Protein AF-A0A9P3GNQ5-F1 (afdb_monomer)

InterPro domains:
  IPR045340 Domain of unknown function DUF6533 [PF20151] (28-65)

Nearest PDB structures (foldseek):
  8wpu-assembly1_B  TM=3.842E-01  e=1.989E-01  Homo sapiens
  7fd8-assembly1_A  TM=3.488E-01  e=1.590E-01  Homo sapiens
  8x0c-assembly1_B  TM=4.446E-01  e=1.409E+00  Homo sapiens
  8jbg-assembly1_B  TM=5.048E-01  e=3.260E+00  Homo sapiens

Organism: NCBI:txid48140

pLDDT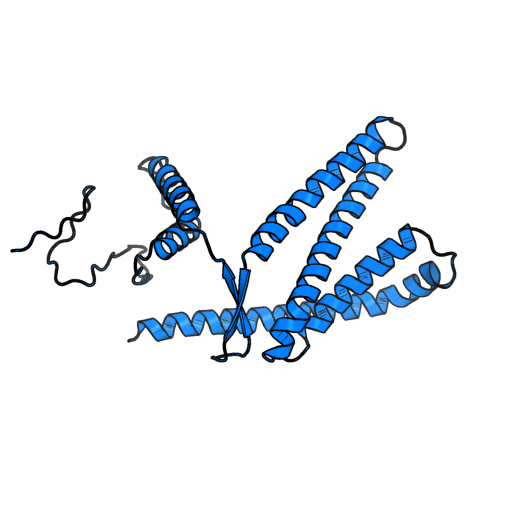: mean 79.37, std 19.06, range [34.81, 97.56]

Radius of gyration: 25.14 Å; Cα contacts (8 Å, |Δi|>4): 133; chains: 1; bounding box: 74×42×58 Å

Sequence (235 aa):
MSDSVLGEQGAIEEYYTGNRVQAGLLGLVAYEYVITFGQEVACVWQKPISATSVLLLSTRWVMVLYQAIWVTPSGVESCRRWEPVSQLLLFTSWAQIAVFSGLRVYALWHDSRLRHVLLVAVILLGCIPIATNSFAWSRMQTMYTDLPFASCVYRVDVPKHLSTIALLHAQWRTRLRPAGGHPHVDEDIYALEAAAAGGAEVVRRDLTPSGWYHIFCNHPCSRCRTDGDVLCEQR

Solvent-accessible surface area (backbone atoms only — not comparable to full-atom values): 14165 Å² total; per-residue (Å²): 121,76,61,69,55,62,60,52,53,54,57,51,53,52,51,55,51,51,53,53,51,50,53,51,50,44,50,49,52,51,51,54,46,62,73,46,42,66,58,44,47,60,63,45,72,73,39,83,86,40,74,67,46,52,51,55,51,50,53,53,51,40,56,53,52,48,48,53,57,72,72,50,77,70,42,75,68,44,46,72,61,46,46,67,52,50,51,51,39,51,49,48,51,47,51,48,53,17,49,53,52,14,51,52,55,33,66,74,38,79,88,51,88,57,26,62,57,51,23,51,50,42,31,55,60,42,43,47,65,50,56,55,49,51,56,53,53,76,42,48,46,81,44,78,41,78,72,97,54,62,44,78,43,77,44,71,70,74,55,78,72,57,54,51,54,52,41,50,52,51,52,51,56,61,70,68,54,65,100,78,67,80,84,64,82,80,66,58,62,67,58,50,56,49,44,50,73,69,74,46,85,77,79,70,90,69,88,50,101,79,78,61,86,79,87,76,72,95,56,102,64,96,67,90,65,93,69,96,56,90,69,80,80,82,128

Secondary structure (DSSP, 8-state):
-HHHHHHHHHHHHHHHHHHHHHHHHHHHHHHHHHHHHHHHIIIIISS---HHHHHHHHHHHHHHHHHHHHHS---HHHHHHHHHHHHHHHHHHHHHHHHHHHHHHHHH-TT-THHHHHHHHHHHHHTHHHHHHHHHHTTEEEEEE-SSS-EEEEEE---HHHHHHHHHHHHHHHHTS-TTPPPPGGGHHHHHHHHHTTT---------TT-PPP----SS-S----SSS------

Mean predicted aligned error: 12.2 Å

Structure (mmCIF, N/CA/C/O backbone):
data_AF-A0A9P3GNQ5-F1
#
_entry.id   AF-A0A9P3GNQ5-F1
#
loop_
_atom_site.group_PDB
_atom_site.id
_atom_site.type_symbol
_atom_site.label_atom_id
_atom_site.label_alt_id
_atom_site.label_comp_id
_atom_site.label_asym_id
_atom_site.label_entity_id
_atom_site.label_seq_id
_atom_site.pdbx_PDB_ins_code
_atom_site.Cartn_x
_atom_site.Cartn_y
_atom_site.Cartn_z
_atom_site.occupancy
_atom_site.B_iso_or_equiv
_atom_site.auth_seq_id
_atom_site.auth_comp_id
_atom_site.auth_asym_id
_atom_site.auth_atom_id
_atom_site.pdbx_PDB_model_num
ATOM 1 N N . MET A 1 1 ? 29.922 -4.580 -25.593 1.00 56.19 1 MET A N 1
ATOM 2 C CA . MET A 1 1 ? 28.805 -5.473 -26.001 1.00 56.19 1 MET A CA 1
ATOM 3 C C . MET A 1 1 ? 28.460 -6.486 -24.912 1.00 56.19 1 MET A C 1
ATOM 5 O O . MET A 1 1 ? 27.289 -6.773 -24.739 1.00 56.19 1 MET A O 1
ATOM 9 N N . SER A 1 2 ? 29.430 -6.972 -24.131 1.00 66.62 2 SER A N 1
ATOM 10 C CA . SER A 1 2 ? 29.175 -7.818 -22.951 1.00 66.62 2 SER A CA 1
ATOM 11 C C . SER A 1 2 ? 28.376 -7.113 -21.847 1.00 66.62 2 SER A C 1
ATOM 13 O O . SER A 1 2 ? 27.704 -7.766 -21.054 1.00 66.62 2 SER A O 1
ATOM 15 N N . ASP A 1 3 ? 28.389 -5.778 -21.831 1.00 58.91 3 ASP A N 1
ATOM 16 C CA . ASP A 1 3 ? 27.716 -5.023 -20.788 1.00 58.91 3 ASP A CA 1
ATOM 17 C C . ASP A 1 3 ? 26.186 -5.090 -20.893 1.00 58.91 3 ASP A C 1
ATOM 19 O O . ASP A 1 3 ? 25.519 -5.490 -19.947 1.00 58.91 3 ASP A O 1
ATOM 23 N N . SER A 1 4 ? 25.561 -4.824 -22.034 1.00 70.75 4 SER A N 1
ATOM 24 C CA . SER A 1 4 ? 24.088 -4.884 -22.119 1.00 70.75 4 SER A CA 1
ATOM 25 C C . SER A 1 4 ? 23.491 -6.206 -21.589 1.00 70.75 4 SER A C 1
ATOM 27 O O . SER A 1 4 ? 22.465 -6.180 -20.918 1.00 70.75 4 SER A O 1
ATOM 29 N N . VAL A 1 5 ? 24.213 -7.322 -21.745 1.00 74.81 5 VAL A N 1
ATOM 30 C CA . VAL A 1 5 ? 23.797 -8.668 -21.314 1.00 74.81 5 VAL A CA 1
ATOM 31 C C . VAL A 1 5 ? 23.700 -8.830 -19.786 1.00 74.81 5 VAL A C 1
ATOM 33 O O . VAL A 1 5 ? 22.717 -9.376 -19.294 1.00 74.81 5 VAL A O 1
ATOM 36 N N . LEU A 1 6 ? 24.675 -8.340 -19.011 1.00 71.44 6 LEU A N 1
ATOM 37 C CA . LEU A 1 6 ? 24.674 -8.484 -17.539 1.00 71.44 6 LEU A CA 1
ATOM 38 C C . LEU A 1 6 ? 23.543 -7.691 -16.859 1.00 71.44 6 LEU A C 1
ATOM 40 O O . LEU A 1 6 ? 23.037 -8.104 -15.820 1.00 71.44 6 LEU A O 1
ATOM 44 N N . GLY A 1 7 ? 23.132 -6.560 -17.446 1.00 75.06 7 GLY A N 1
ATOM 45 C CA . GLY A 1 7 ? 22.022 -5.758 -16.914 1.00 75.06 7 GLY A CA 1
ATOM 46 C C . GLY A 1 7 ? 20.663 -6.420 -17.145 1.00 75.06 7 GLY A C 1
ATOM 47 O O . GLY A 1 7 ? 19.784 -6.358 -16.291 1.00 75.06 7 GLY A O 1
ATOM 48 N N . GLU A 1 8 ? 20.514 -7.101 -18.280 1.00 78.69 8 GLU A N 1
ATOM 49 C CA . GLU A 1 8 ? 19.281 -7.793 -18.650 1.00 78.69 8 GLU A CA 1
ATOM 50 C C . GLU A 1 8 ? 19.022 -9.020 -17.759 1.00 78.69 8 GLU A C 1
ATOM 52 O O . GLU A 1 8 ? 17.891 -9.257 -17.343 1.00 78.69 8 GLU A O 1
ATOM 57 N N . GLN A 1 9 ? 20.073 -9.757 -17.381 1.00 85.19 9 GLN A N 1
ATOM 58 C CA . GLN A 1 9 ? 19.951 -10.930 -16.506 1.00 85.19 9 GLN A CA 1
ATOM 59 C C . GLN A 1 9 ? 19.448 -10.583 -15.097 1.00 85.19 9 GLN A C 1
ATOM 61 O O . GLN A 1 9 ? 18.583 -11.287 -14.575 1.00 85.19 9 GLN A O 1
ATOM 66 N N . GLY A 1 10 ? 19.935 -9.486 -14.506 1.00 84.31 10 GLY A N 1
ATOM 67 C CA . GLY A 1 10 ? 19.494 -9.050 -13.176 1.00 84.31 10 GLY A CA 1
ATOM 68 C C . GLY A 1 10 ? 18.007 -8.683 -13.136 1.00 84.31 10 GLY A C 1
ATOM 69 O O . GLY A 1 10 ? 17.289 -9.109 -12.234 1.00 84.31 10 GLY A O 1
ATOM 70 N N . ALA A 1 11 ? 17.520 -7.976 -14.161 1.00 81.38 11 ALA A N 1
ATOM 71 C CA . ALA A 1 11 ? 16.109 -7.597 -14.262 1.00 81.38 11 ALA A CA 1
ATOM 72 C C . ALA A 1 11 ? 15.179 -8.819 -14.373 1.00 81.38 11 ALA A C 1
ATOM 74 O O . ALA A 1 11 ? 14.077 -8.834 -13.821 1.00 81.38 11 ALA A O 1
ATOM 75 N N . ILE A 1 12 ? 15.628 -9.869 -15.066 1.00 83.81 12 ILE A N 1
ATOM 76 C CA . ILE A 1 12 ? 14.867 -11.112 -15.209 1.00 83.81 12 ILE A CA 1
ATOM 77 C C . ILE A 1 12 ? 14.757 -11.842 -13.860 1.00 83.81 12 ILE A C 1
ATOM 79 O O . ILE A 1 12 ? 13.673 -12.310 -13.503 1.00 83.81 12 ILE A O 1
ATOM 83 N N . GLU A 1 13 ? 15.846 -11.940 -13.096 1.00 89.69 13 GLU A N 1
ATOM 84 C CA . GLU A 1 13 ? 15.841 -12.609 -11.788 1.00 89.69 13 GLU A CA 1
ATOM 85 C C . GLU A 1 13 ? 14.941 -11.889 -10.774 1.00 89.69 13 GLU A C 1
ATOM 87 O O . GLU A 1 13 ? 14.159 -12.537 -10.064 1.00 89.69 13 GLU A O 1
ATOM 92 N N . GLU A 1 14 ? 14.991 -10.556 -10.754 1.00 86.38 14 GLU A N 1
ATOM 93 C CA . GLU A 1 14 ? 14.115 -9.728 -9.923 1.00 86.38 14 GLU A CA 1
ATOM 94 C C . GLU A 1 14 ? 12.639 -9.966 -10.269 1.00 86.38 14 GLU A C 1
ATOM 96 O O . GLU A 1 14 ? 11.817 -10.206 -9.379 1.00 86.38 14 GLU A O 1
ATOM 101 N N . TYR A 1 15 ? 12.312 -10.018 -11.563 1.00 84.94 15 TYR A N 1
ATOM 102 C CA . TYR A 1 15 ? 10.956 -10.287 -12.038 1.00 84.94 15 TYR A CA 1
ATOM 103 C C . TYR A 1 15 ? 10.434 -11.667 -11.600 1.00 84.94 15 TYR A C 1
ATOM 105 O O . TYR A 1 15 ? 9.331 -11.785 -11.054 1.00 84.94 15 TYR A O 1
ATOM 113 N N . TYR A 1 16 ? 11.227 -12.729 -11.782 1.00 88.50 16 TYR A N 1
ATOM 114 C CA . TYR A 1 16 ? 10.834 -14.076 -11.350 1.00 88.50 16 TYR A CA 1
ATOM 115 C C . TYR A 1 16 ? 10.669 -14.176 -9.835 1.00 88.50 16 TYR A C 1
ATOM 117 O O . TYR A 1 16 ? 9.748 -14.847 -9.354 1.00 88.50 16 TYR A O 1
ATOM 125 N N . THR A 1 17 ? 11.546 -13.516 -9.084 1.00 91.50 17 THR A N 1
ATOM 126 C CA . THR A 1 17 ? 11.471 -13.477 -7.623 1.00 91.50 17 THR A CA 1
ATOM 127 C C . THR A 1 17 ? 10.203 -12.759 -7.175 1.00 91.50 17 THR A C 1
ATOM 129 O O . THR A 1 17 ? 9.450 -13.309 -6.368 1.00 91.50 17 THR A O 1
ATOM 132 N N . GLY A 1 18 ? 9.899 -11.603 -7.771 1.00 87.69 18 GLY A N 1
ATOM 133 C CA . GLY A 1 18 ? 8.670 -10.854 -7.515 1.00 87.69 18 GLY A CA 1
ATOM 134 C C . GLY A 1 18 ? 7.415 -11.696 -7.750 1.00 87.69 18 GLY A C 1
ATOM 135 O O . GLY A 1 18 ? 6.578 -11.817 -6.855 1.00 87.69 18 GLY A O 1
ATOM 136 N N . ASN A 1 19 ? 7.320 -12.370 -8.898 1.00 86.38 19 ASN A N 1
ATOM 137 C CA . ASN A 1 19 ? 6.170 -13.221 -9.222 1.00 86.38 19 ASN A CA 1
ATOM 138 C C . ASN A 1 19 ? 5.984 -14.386 -8.238 1.00 86.38 19 ASN A C 1
ATOM 140 O O . ASN A 1 19 ? 4.857 -14.694 -7.844 1.00 86.38 19 ASN A O 1
ATOM 144 N N . ARG A 1 20 ? 7.075 -15.032 -7.806 1.00 91.00 20 ARG A N 1
ATOM 145 C CA . ARG A 1 20 ? 7.009 -16.123 -6.818 1.00 91.00 20 ARG A CA 1
ATOM 146 C C . ARG A 1 20 ? 6.543 -15.627 -5.455 1.00 91.00 20 ARG A C 1
ATOM 148 O O . ARG A 1 20 ? 5.709 -16.279 -4.827 1.00 91.00 20 ARG A O 1
ATOM 155 N N . VAL A 1 21 ? 7.054 -14.477 -5.013 1.00 92.62 21 VAL A N 1
ATOM 156 C CA . VAL A 1 21 ? 6.639 -13.853 -3.751 1.00 92.62 21 VAL A CA 1
ATOM 157 C C . VAL A 1 21 ? 5.155 -13.495 -3.803 1.00 92.62 21 VAL A C 1
ATOM 159 O O . VAL A 1 21 ? 4.425 -13.839 -2.877 1.00 92.62 21 VAL A O 1
ATOM 162 N N . GLN A 1 22 ? 4.681 -12.900 -4.900 1.00 88.62 22 GLN A N 1
ATOM 163 C CA . GLN A 1 22 ? 3.264 -12.556 -5.060 1.00 88.62 22 GLN A CA 1
ATOM 164 C C . GLN A 1 22 ? 2.357 -13.791 -5.067 1.00 88.62 22 GLN A C 1
ATOM 166 O O . GLN A 1 22 ? 1.332 -13.801 -4.389 1.00 88.62 22 GLN A O 1
ATOM 171 N N . ALA A 1 23 ? 2.748 -14.871 -5.749 1.00 90.69 23 ALA A N 1
ATOM 172 C CA . ALA A 1 23 ? 1.998 -16.127 -5.704 1.00 90.69 23 ALA A CA 1
ATOM 173 C C . ALA A 1 23 ? 1.919 -16.702 -4.275 1.00 90.69 23 ALA A C 1
ATOM 175 O O . ALA A 1 23 ? 0.861 -17.173 -3.851 1.00 90.69 23 ALA A O 1
ATOM 176 N N . GLY A 1 24 ? 3.014 -16.618 -3.511 1.00 94.00 24 GLY A N 1
ATOM 177 C CA . GLY A 1 24 ? 3.039 -16.994 -2.096 1.00 94.00 24 GLY A CA 1
ATOM 178 C C . GLY A 1 24 ? 2.119 -16.124 -1.234 1.00 94.00 24 GLY A C 1
ATOM 179 O O . GLY A 1 24 ? 1.364 -16.653 -0.417 1.00 94.00 24 GLY A O 1
ATOM 180 N N . LEU A 1 25 ? 2.127 -14.806 -1.451 1.00 93.06 25 LEU A N 1
ATOM 181 C CA . LEU A 1 25 ? 1.250 -13.859 -0.755 1.00 93.06 25 LEU A CA 1
ATOM 182 C C . LEU A 1 25 ? -0.225 -14.110 -1.070 1.00 93.06 25 LEU A C 1
ATOM 184 O O . LEU A 1 25 ? -1.039 -14.142 -0.151 1.00 93.06 25 LEU A O 1
ATOM 188 N N . LEU A 1 26 ? -0.574 -14.353 -2.334 1.00 91.94 26 LEU A N 1
ATOM 189 C CA . LEU A 1 26 ? -1.930 -14.727 -2.730 1.00 91.94 26 LEU A CA 1
ATOM 190 C C . LEU A 1 26 ? -2.373 -16.017 -2.031 1.00 91.94 26 LEU A C 1
ATOM 192 O O . LEU A 1 26 ? -3.482 -16.075 -1.502 1.00 91.94 26 LEU A O 1
ATOM 196 N N . GLY A 1 27 ? -1.505 -17.032 -1.993 1.00 94.00 27 GLY A N 1
ATOM 197 C CA . GLY A 1 27 ? -1.772 -18.282 -1.282 1.00 94.00 27 GLY 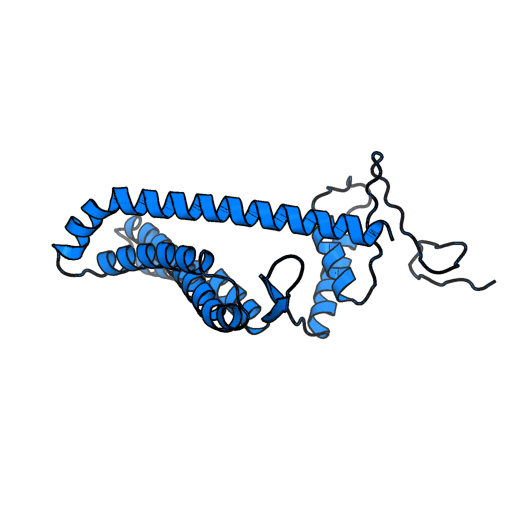A CA 1
ATOM 198 C C . GLY A 1 27 ? -2.016 -18.062 0.212 1.00 94.00 27 GLY A C 1
ATOM 199 O O . GLY A 1 27 ? -2.972 -18.607 0.763 1.00 94.00 27 GLY A O 1
ATOM 200 N N . LEU A 1 28 ? -1.204 -17.217 0.855 1.00 95.00 28 LEU A N 1
ATOM 201 C CA . LEU A 1 28 ? -1.357 -16.868 2.268 1.00 95.00 28 LEU A CA 1
ATOM 202 C C . LEU A 1 28 ? -2.665 -16.111 2.532 1.00 95.00 28 LEU A C 1
ATOM 204 O O . LEU A 1 28 ? -3.395 -16.471 3.451 1.00 95.00 28 LEU A O 1
ATOM 208 N N . VAL A 1 29 ? -2.993 -15.120 1.699 1.00 93.44 29 VAL A N 1
ATOM 209 C CA . VAL A 1 29 ? -4.241 -14.346 1.799 1.00 93.44 29 VAL A CA 1
ATOM 210 C C . VAL A 1 29 ? -5.458 -15.245 1.584 1.00 93.44 29 VAL A C 1
ATOM 212 O O . VAL A 1 29 ? -6.430 -15.150 2.331 1.00 93.44 29 VAL A O 1
ATOM 215 N N . ALA A 1 30 ? -5.412 -16.152 0.606 1.00 92.44 30 ALA A N 1
ATOM 216 C CA . ALA A 1 30 ? -6.485 -17.112 0.364 1.00 92.44 30 ALA A CA 1
ATOM 217 C C . ALA A 1 30 ? -6.650 -18.086 1.541 1.00 92.44 30 ALA A C 1
ATOM 219 O O . ALA A 1 30 ? -7.773 -18.334 1.981 1.00 92.44 30 ALA A O 1
ATOM 220 N N . TYR A 1 31 ? -5.546 -18.603 2.086 1.00 95.31 31 TYR A N 1
ATOM 221 C CA . TYR A 1 31 ? -5.565 -19.470 3.263 1.00 95.31 31 TYR A CA 1
ATOM 222 C C . TYR A 1 31 ? -6.160 -18.755 4.481 1.00 95.31 31 TYR A C 1
ATOM 224 O O . TYR A 1 31 ? -7.096 -19.267 5.100 1.00 95.31 31 TYR A O 1
ATOM 232 N N . GLU A 1 32 ? -5.672 -17.549 4.784 1.00 94.75 32 GLU A N 1
ATOM 233 C CA . GLU A 1 32 ? -6.181 -16.720 5.875 1.00 94.75 32 GLU A CA 1
ATOM 234 C C . GLU A 1 32 ? -7.673 -16.426 5.687 1.00 94.75 32 GLU A C 1
ATOM 236 O O . GLU A 1 32 ? -8.451 -16.516 6.641 1.00 94.75 32 GLU A O 1
ATOM 241 N N . TYR A 1 33 ? -8.104 -16.170 4.449 1.00 91.75 33 TYR A N 1
ATOM 242 C CA . TYR A 1 33 ? -9.509 -15.969 4.124 1.00 91.75 33 TYR A CA 1
ATOM 243 C C . TYR A 1 33 ? -10.348 -17.214 4.442 1.00 91.75 33 TYR A C 1
ATOM 245 O O . TYR A 1 33 ? -11.362 -17.114 5.130 1.00 91.75 33 TYR A O 1
ATOM 253 N N . VAL A 1 34 ? -9.931 -18.401 4.007 1.00 94.94 34 VAL A N 1
ATOM 254 C CA . VAL A 1 34 ? -10.703 -19.631 4.242 1.00 94.94 34 VAL A CA 1
ATOM 255 C C . VAL A 1 34 ? -10.876 -19.908 5.739 1.00 94.94 34 VAL A C 1
ATOM 257 O O . VAL A 1 34 ? -11.994 -20.175 6.184 1.00 94.94 34 VAL A O 1
ATOM 260 N N . ILE A 1 35 ? -9.811 -19.786 6.539 1.00 96.62 35 ILE A N 1
ATOM 261 C CA . ILE A 1 35 ? -9.874 -20.119 7.974 1.00 96.62 35 ILE A CA 1
ATOM 262 C C . ILE A 1 35 ? -10.693 -19.105 8.788 1.00 96.62 35 ILE A C 1
ATOM 264 O O . ILE A 1 35 ? -11.360 -19.474 9.754 1.00 96.62 35 ILE A O 1
ATOM 268 N N . THR A 1 36 ? -10.677 -17.828 8.402 1.00 94.00 36 THR A N 1
ATOM 269 C CA . THR A 1 36 ? -11.365 -16.756 9.142 1.00 94.00 36 THR A CA 1
ATOM 270 C C . THR A 1 36 ? -12.772 -16.471 8.612 1.00 94.00 36 THR A C 1
ATOM 272 O O . THR A 1 36 ? -13.488 -15.649 9.186 1.00 94.00 36 THR A O 1
ATOM 275 N N . PHE A 1 37 ? -13.201 -17.120 7.522 1.00 94.31 37 PHE A N 1
ATOM 276 C CA . PHE A 1 37 ? -14.512 -16.876 6.910 1.00 94.31 37 PHE A CA 1
ATOM 277 C C . PHE A 1 37 ? -15.669 -17.229 7.855 1.00 94.31 37 PHE A C 1
ATOM 279 O O . PHE A 1 37 ? -16.608 -16.452 8.004 1.00 94.31 37 PHE A O 1
ATOM 286 N N . GLY A 1 38 ? -15.582 -18.350 8.579 1.00 94.69 38 GLY A N 1
ATOM 287 C CA . GLY A 1 38 ? -16.628 -18.742 9.534 1.00 94.69 38 GLY A CA 1
ATOM 288 C C . GLY A 1 38 ? -16.824 -17.722 10.664 1.00 94.69 38 GLY A C 1
ATOM 289 O O . GLY A 1 38 ? -17.955 -17.403 11.033 1.00 94.69 38 GLY A O 1
ATOM 290 N N . GLN A 1 39 ? -15.723 -17.157 11.171 1.00 92.38 39 GLN A N 1
ATOM 291 C CA . GLN A 1 39 ? -15.760 -16.104 12.190 1.00 92.38 39 GLN A CA 1
ATOM 292 C C . GLN A 1 39 ? -16.317 -14.793 11.627 1.00 92.38 39 GLN A C 1
ATOM 294 O O . GLN A 1 39 ? -17.078 -14.109 12.306 1.00 92.38 39 GLN A O 1
ATOM 299 N N . GLU A 1 40 ? -15.987 -14.456 10.379 1.00 93.12 40 GLU A N 1
ATOM 300 C CA . GLU A 1 40 ? -16.542 -13.286 9.698 1.00 93.12 40 GLU A CA 1
ATOM 301 C C . GLU A 1 40 ? -18.060 -13.400 9.538 1.00 93.12 40 GLU A C 1
ATOM 303 O O . GLU A 1 40 ? -18.779 -12.466 9.889 1.00 93.12 40 GLU A O 1
ATOM 308 N N . VAL A 1 41 ? -18.564 -14.553 9.090 1.00 94.50 41 VAL A N 1
ATOM 309 C CA . VAL A 1 41 ? -20.008 -14.804 8.962 1.00 94.50 41 VAL A CA 1
ATOM 310 C C . VAL A 1 41 ? -20.719 -14.637 10.30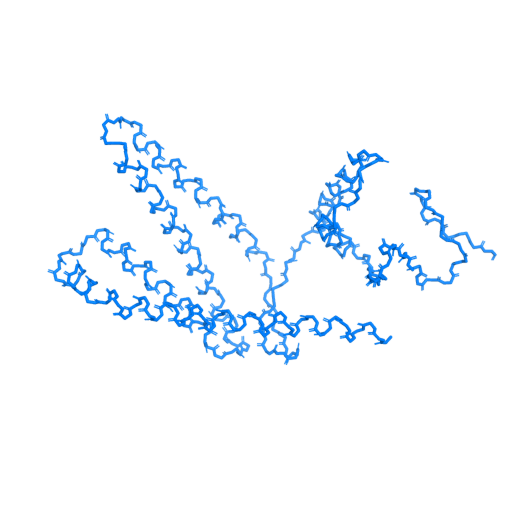8 1.00 94.50 41 VAL A C 1
ATOM 312 O O . VAL A 1 41 ? -21.717 -13.921 10.396 1.00 94.50 41 VAL A O 1
ATOM 315 N N . ALA A 1 42 ? -20.176 -15.207 11.383 1.00 94.06 42 ALA A N 1
ATOM 316 C CA . ALA A 1 42 ? -20.767 -15.081 12.715 1.00 94.06 42 ALA A CA 1
ATOM 317 C C . ALA A 1 42 ? -20.717 -13.641 13.275 1.00 94.06 42 ALA A C 1
ATOM 319 O O . ALA A 1 42 ? -21.678 -13.181 13.894 1.00 94.06 42 ALA A O 1
ATOM 320 N N . CYS A 1 43 ? -19.618 -12.911 13.066 1.00 88.44 43 CYS A N 1
ATOM 321 C CA . CYS A 1 43 ? -19.408 -11.591 13.674 1.00 88.44 43 CYS A CA 1
ATOM 322 C C . CYS A 1 43 ? -19.964 -10.421 12.852 1.00 88.44 43 CYS A C 1
ATOM 324 O O . CYS A 1 43 ? -20.358 -9.410 13.431 1.00 88.44 43 CYS A O 1
ATOM 326 N N . VAL A 1 44 ? -19.961 -10.522 11.522 1.00 93.25 44 VAL A N 1
ATOM 327 C CA . VAL A 1 44 ? -20.337 -9.424 10.614 1.00 93.25 44 VAL A CA 1
ATOM 328 C C . VAL A 1 44 ? -21.745 -9.616 10.070 1.00 93.25 44 VAL A C 1
ATOM 330 O O . VAL A 1 44 ? -22.508 -8.657 10.028 1.00 93.25 44 VAL A O 1
ATOM 333 N N . TRP A 1 45 ? -22.111 -10.840 9.686 1.00 91.69 45 TRP A N 1
ATOM 334 C CA . TRP A 1 45 ? -23.363 -11.085 8.966 1.00 91.69 45 TRP A CA 1
ATOM 335 C C . TRP A 1 45 ? -24.546 -11.377 9.894 1.00 91.69 45 TRP A C 1
ATOM 337 O O . TRP A 1 45 ? -25.686 -11.088 9.544 1.00 91.69 45 TRP A O 1
ATOM 347 N N . GLN A 1 46 ? -24.294 -11.910 11.094 1.00 94.56 46 GLN A N 1
ATOM 348 C CA . GLN A 1 46 ? -25.345 -12.198 12.083 1.00 94.56 46 GLN A CA 1
ATOM 349 C C . GLN A 1 46 ? -25.569 -11.069 13.105 1.00 94.56 46 GLN A C 1
ATOM 351 O O . GLN A 1 46 ? -26.462 -11.164 13.949 1.00 94.56 46 GLN A O 1
ATOM 356 N N . LYS A 1 47 ? -24.753 -10.012 13.078 1.00 92.50 47 LYS A N 1
ATOM 357 C CA . LYS A 1 47 ? -24.809 -8.888 14.025 1.00 92.50 47 LYS A CA 1
ATOM 358 C C . LYS A 1 47 ? -25.144 -7.590 13.286 1.00 92.50 47 LYS A C 1
ATOM 360 O O . LYS A 1 47 ? -24.852 -7.479 12.099 1.00 92.50 47 LYS A O 1
ATOM 365 N N . PRO A 1 48 ? -25.740 -6.590 13.963 1.00 94.94 48 PRO A N 1
ATOM 366 C CA . PRO A 1 48 ? -25.922 -5.276 13.360 1.00 94.94 48 PRO A CA 1
ATOM 367 C C . PRO A 1 48 ? -24.564 -4.702 12.941 1.00 94.94 48 PRO A C 1
ATOM 369 O O . PRO A 1 48 ? -23.579 -4.820 13.675 1.00 94.94 48 PRO A O 1
ATOM 372 N N . ILE A 1 49 ? -24.522 -4.089 11.758 1.00 93.94 49 ILE A N 1
ATOM 373 C CA . ILE A 1 49 ? -23.299 -3.529 11.180 1.00 93.94 49 ILE A CA 1
ATOM 374 C C . ILE A 1 49 ? -22.751 -2.457 12.128 1.00 93.94 49 ILE A C 1
ATOM 376 O O . ILE A 1 49 ? -23.339 -1.390 12.295 1.00 93.94 49 ILE A O 1
ATOM 380 N N . SER A 1 50 ? -21.616 -2.757 12.760 1.00 94.06 50 SER A N 1
ATOM 381 C CA . SER A 1 50 ? -20.874 -1.821 13.604 1.00 94.06 50 SER A CA 1
ATOM 382 C C . SER A 1 50 ? -19.727 -1.181 12.821 1.00 94.06 50 SER A C 1
ATOM 384 O O . SER A 1 50 ? -19.239 -1.753 11.845 1.00 94.06 50 SER A O 1
ATOM 386 N N . ALA A 1 51 ? -19.237 -0.023 13.272 1.00 91.62 51 ALA A N 1
ATOM 387 C CA . ALA A 1 51 ? -18.065 0.617 12.667 1.00 91.62 51 ALA A CA 1
ATOM 388 C C . ALA A 1 51 ? -16.835 -0.314 12.657 1.00 91.62 51 ALA A C 1
ATOM 390 O O . ALA A 1 51 ? -16.096 -0.360 11.677 1.00 91.62 51 ALA A O 1
ATOM 391 N N . THR A 1 52 ? -16.651 -1.114 13.711 1.00 89.50 52 THR A N 1
ATOM 392 C CA . THR A 1 52 ? -15.581 -2.117 13.792 1.00 89.50 52 THR A CA 1
ATOM 393 C C . THR A 1 52 ? -15.778 -3.239 12.776 1.00 89.50 52 THR A C 1
ATOM 395 O O . THR A 1 52 ? -14.814 -3.654 12.140 1.00 89.50 52 THR A O 1
ATOM 398 N N . SER A 1 53 ? -17.020 -3.693 12.573 1.00 91.75 53 SER A N 1
ATOM 399 C CA . SER A 1 53 ? -17.348 -4.702 11.558 1.00 91.75 53 SER A CA 1
ATOM 400 C C . SER A 1 53 ? -17.024 -4.192 10.152 1.00 91.75 53 SER A C 1
ATOM 402 O O . SER A 1 53 ? -16.404 -4.914 9.378 1.00 91.75 53 SER A O 1
ATOM 404 N N . VAL A 1 54 ? -17.370 -2.935 9.840 1.00 93.44 54 VAL A N 1
ATOM 405 C CA . VAL A 1 54 ? -17.034 -2.299 8.551 1.00 93.44 54 VAL A CA 1
ATOM 406 C C . VAL A 1 54 ? -15.525 -2.166 8.380 1.00 93.44 54 VAL A C 1
ATOM 408 O O . VAL A 1 54 ? -15.009 -2.482 7.311 1.00 93.44 54 VAL A O 1
ATOM 411 N N . LEU A 1 55 ? -14.805 -1.742 9.423 1.00 92.62 55 LEU A N 1
ATOM 412 C CA . LEU A 1 55 ? -13.351 -1.598 9.370 1.00 92.62 55 LEU A CA 1
ATOM 413 C C . LEU A 1 55 ? -12.673 -2.945 9.073 1.00 92.62 55 LEU A C 1
ATOM 415 O O . LEU A 1 55 ? -11.886 -3.029 8.133 1.00 92.62 55 LEU A O 1
ATOM 419 N N . LEU A 1 56 ? -13.033 -4.002 9.807 1.00 90.88 56 LEU A N 1
ATOM 420 C CA . LEU A 1 56 ? -12.496 -5.353 9.603 1.00 90.88 56 LEU A CA 1
ATOM 421 C C . LEU A 1 56 ? -12.817 -5.898 8.207 1.00 90.88 56 LEU A C 1
ATOM 423 O O . LEU A 1 56 ? -11.928 -6.414 7.529 1.00 90.88 56 LEU A O 1
ATOM 427 N N . LEU A 1 57 ? -14.066 -5.733 7.761 1.00 93.62 57 LEU A N 1
ATOM 428 C CA . LEU A 1 57 ? -14.498 -6.142 6.428 1.00 93.62 57 LEU A CA 1
ATOM 429 C C . LEU A 1 57 ? -13.694 -5.394 5.356 1.00 93.62 57 LEU A C 1
ATOM 431 O O . LEU A 1 57 ? -13.146 -6.011 4.446 1.00 93.62 57 LEU A O 1
ATOM 435 N N . SER A 1 58 ? -13.541 -4.076 5.502 1.00 95.62 58 SER A N 1
ATOM 436 C CA . SER A 1 58 ? -12.793 -3.255 4.550 1.00 95.62 58 SER A CA 1
ATOM 437 C C . SER A 1 58 ? -11.329 -3.680 4.442 1.00 95.62 58 SER A C 1
ATOM 439 O O . SER A 1 58 ? -10.809 -3.768 3.335 1.00 95.62 58 SER A O 1
ATOM 441 N N . THR A 1 59 ? -10.656 -3.992 5.553 1.00 93.88 59 THR A N 1
ATOM 442 C CA . THR A 1 59 ? -9.250 -4.424 5.523 1.00 93.88 59 THR A CA 1
ATOM 443 C C . THR A 1 59 ? -9.089 -5.738 4.795 1.00 93.88 59 THR A C 1
ATOM 445 O O . THR A 1 59 ? -8.214 -5.881 3.942 1.00 93.88 59 THR A O 1
ATOM 448 N N . ARG A 1 60 ? -9.998 -6.667 5.062 1.00 93.56 60 ARG A N 1
ATOM 449 C CA . ARG A 1 60 ? -9.979 -7.980 4.441 1.00 93.56 60 ARG A CA 1
ATOM 450 C C . ARG A 1 60 ? -10.219 -7.915 2.936 1.00 93.56 60 ARG A C 1
ATOM 452 O O . ARG A 1 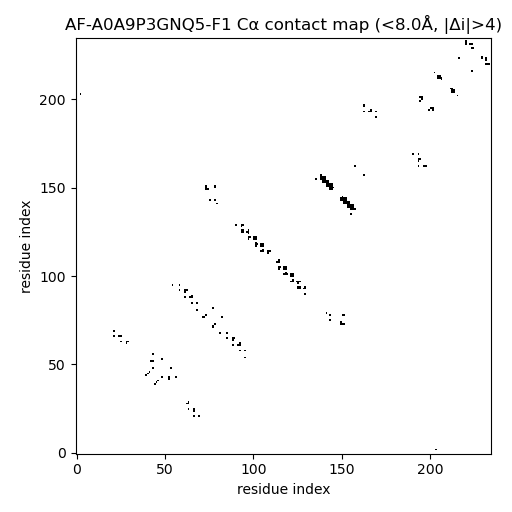60 ? -9.450 -8.488 2.168 1.00 93.56 60 ARG A O 1
ATOM 459 N N . TRP A 1 61 ? -11.246 -7.186 2.504 1.00 94.25 61 TRP A N 1
ATOM 460 C CA . TRP A 1 61 ? -11.541 -7.049 1.077 1.00 94.25 61 TRP A CA 1
ATOM 461 C C . TRP A 1 61 ? -10.461 -6.273 0.335 1.00 94.25 61 TRP A C 1
ATOM 463 O O . TRP A 1 61 ? -10.141 -6.643 -0.788 1.00 94.25 61 TRP A O 1
ATOM 473 N N . VAL A 1 62 ? -9.848 -5.260 0.951 1.00 95.56 62 VAL A N 1
ATOM 474 C CA . VAL A 1 62 ? -8.729 -4.537 0.332 1.00 95.56 62 VAL A CA 1
ATOM 475 C C . VAL A 1 62 ? -7.543 -5.471 0.078 1.00 95.56 62 VAL A C 1
ATOM 477 O O . VAL A 1 62 ? -7.001 -5.452 -1.024 1.00 95.56 62 VAL A O 1
ATOM 480 N N . MET A 1 63 ? -7.186 -6.338 1.034 1.00 92.94 63 MET A N 1
ATOM 481 C CA . MET A 1 63 ? -6.107 -7.319 0.844 1.00 92.94 63 MET A CA 1
ATOM 482 C C . MET A 1 63 ? -6.411 -8.301 -0.294 1.00 92.94 63 MET A C 1
ATOM 484 O O . MET A 1 63 ? -5.558 -8.530 -1.151 1.00 92.94 63 MET A O 1
ATOM 488 N N . VAL A 1 64 ? -7.630 -8.848 -0.338 1.00 92.94 64 VAL A N 1
ATOM 489 C CA . VAL A 1 64 ? -8.043 -9.795 -1.388 1.00 92.94 64 VAL A CA 1
ATOM 490 C C . VAL A 1 64 ? -8.091 -9.119 -2.759 1.00 92.94 64 VAL A C 1
ATOM 492 O O . VAL A 1 64 ? -7.554 -9.656 -3.725 1.00 92.94 64 VAL A O 1
ATOM 495 N N . LEU A 1 65 ? -8.697 -7.932 -2.854 1.00 94.44 65 LEU A N 1
ATOM 496 C CA . LEU A 1 65 ? -8.805 -7.182 -4.108 1.00 94.44 65 LEU A CA 1
ATOM 497 C C . LEU A 1 65 ? -7.434 -6.774 -4.641 1.00 94.44 65 LEU A C 1
ATOM 499 O O . LEU A 1 65 ? -7.202 -6.872 -5.843 1.00 94.44 65 LEU A O 1
ATOM 503 N N . TYR A 1 66 ? -6.520 -6.363 -3.760 1.00 93.88 66 TYR A N 1
ATOM 504 C CA . TYR A 1 66 ? -5.163 -6.007 -4.159 1.00 93.88 66 TYR A CA 1
ATOM 505 C C . TYR A 1 66 ? -4.467 -7.197 -4.823 1.00 93.88 66 TYR A C 1
ATOM 507 O O . TYR A 1 66 ? -3.955 -7.067 -5.930 1.00 93.88 66 TYR A O 1
ATOM 515 N N . GLN A 1 67 ? -4.530 -8.379 -4.204 1.00 92.44 67 GLN A N 1
ATOM 516 C CA . GLN A 1 67 ? -3.954 -9.599 -4.776 1.00 92.44 67 GLN A CA 1
ATOM 517 C C . GLN A 1 67 ? -4.667 -10.044 -6.061 1.00 92.44 67 GLN A C 1
ATOM 519 O O . GLN A 1 67 ? -4.017 -10.491 -7.002 1.00 92.44 67 GLN A O 1
ATOM 524 N N . ALA A 1 68 ? -5.989 -9.873 -6.149 1.00 91.31 68 ALA A N 1
ATOM 525 C CA . ALA A 1 68 ? -6.745 -10.202 -7.356 1.00 91.31 68 ALA A CA 1
ATOM 526 C C . ALA A 1 68 ? -6.299 -9.369 -8.570 1.00 91.31 68 ALA A C 1
ATOM 528 O O . ALA A 1 68 ? -6.206 -9.912 -9.670 1.00 91.31 68 ALA A O 1
ATOM 529 N N . ILE A 1 69 ? -5.973 -8.085 -8.374 1.00 91.81 69 ILE A N 1
ATOM 530 C CA . ILE A 1 69 ? -5.459 -7.214 -9.443 1.00 91.81 69 ILE A CA 1
ATOM 531 C C . ILE A 1 69 ? -4.131 -7.744 -9.994 1.00 91.81 69 ILE A C 1
ATOM 533 O O . ILE A 1 69 ? -3.955 -7.773 -11.210 1.00 91.81 69 ILE A O 1
ATOM 537 N N . TRP A 1 70 ? -3.232 -8.232 -9.136 1.00 87.00 70 TRP A N 1
ATOM 538 C CA . TRP A 1 70 ? -1.927 -8.762 -9.555 1.00 87.00 70 TRP A CA 1
ATOM 539 C C . TRP A 1 70 ? -2.008 -10.021 -10.423 1.00 87.00 70 TRP A C 1
ATOM 541 O O . TRP A 1 70 ? -1.094 -10.287 -11.198 1.00 87.00 70 TRP A O 1
ATOM 551 N N . VAL A 1 71 ? -3.097 -10.785 -10.325 1.00 87.94 71 VAL A N 1
ATOM 552 C CA . VAL A 1 71 ? -3.323 -11.979 -11.157 1.00 87.94 71 VAL A CA 1
ATOM 553 C C . VAL A 1 71 ? -3.926 -11.612 -12.519 1.00 87.94 71 VAL A C 1
ATOM 555 O O . VAL A 1 71 ? -3.932 -12.433 -13.439 1.00 87.94 71 VAL A O 1
ATOM 558 N N . THR A 1 72 ? -4.446 -10.390 -12.681 1.00 87.94 72 THR A N 1
ATOM 559 C CA . THR A 1 72 ? -5.028 -9.975 -13.961 1.00 87.94 72 THR A CA 1
ATOM 560 C C . THR A 1 72 ? -3.947 -9.838 -15.040 1.00 87.94 72 THR A C 1
ATOM 562 O O . THR A 1 72 ? -2.858 -9.337 -14.762 1.00 87.94 72 THR A O 1
ATOM 565 N N . PRO A 1 73 ? -4.216 -10.278 -16.284 1.00 84.44 73 PRO A N 1
ATOM 566 C CA . PRO A 1 73 ? -3.231 -10.209 -17.356 1.00 84.44 73 PRO A CA 1
ATOM 567 C C . PRO A 1 73 ? -2.818 -8.760 -17.653 1.00 84.44 73 PRO A C 1
ATOM 569 O O . PRO A 1 73 ? -3.662 -7.865 -17.817 1.00 84.44 73 PRO A O 1
ATOM 572 N N . SER A 1 74 ? -1.506 -8.546 -17.761 1.00 80.88 74 SER A N 1
ATOM 573 C CA . SER A 1 74 ? -0.905 -7.261 -18.105 1.00 80.88 74 SER A CA 1
ATOM 574 C C . SER A 1 74 ? -1.070 -6.975 -19.601 1.00 80.88 74 SER A C 1
ATOM 576 O O . SER A 1 74 ? -0.381 -7.520 -20.455 1.00 80.88 74 SER A O 1
ATOM 578 N N . GLY A 1 75 ? -2.021 -6.102 -19.925 1.00 85.94 75 GLY A N 1
ATOM 579 C CA . GLY A 1 75 ? -2.143 -5.451 -21.230 1.00 85.94 75 GLY A CA 1
ATOM 580 C C . GLY A 1 75 ? -2.030 -3.933 -21.091 1.00 85.94 75 GLY A C 1
ATOM 581 O O . GLY A 1 75 ? -2.179 -3.399 -19.991 1.00 85.94 75 GLY A O 1
ATOM 582 N N . VAL A 1 76 ? -1.825 -3.224 -22.204 1.00 85.31 76 VAL A N 1
ATOM 583 C CA . VAL A 1 76 ? -1.734 -1.747 -22.233 1.00 85.31 76 VAL A CA 1
ATOM 584 C C . VAL A 1 76 ? -2.944 -1.090 -21.552 1.00 85.31 76 VAL A C 1
ATOM 586 O O . VAL A 1 76 ? -2.801 -0.210 -20.704 1.00 85.31 76 VAL A O 1
ATOM 589 N N . GLU A 1 77 ? -4.147 -1.577 -21.868 1.00 88.88 77 GLU A N 1
ATOM 590 C CA . GLU A 1 77 ? -5.403 -1.091 -21.283 1.00 88.88 77 GLU A CA 1
ATOM 591 C C . GLU A 1 77 ? -5.540 -1.465 -19.801 1.00 88.88 77 GLU A C 1
ATOM 593 O O . GLU A 1 77 ? -6.001 -0.657 -18.991 1.00 88.88 77 GLU A O 1
ATOM 598 N N . SER A 1 78 ? -5.098 -2.671 -19.426 1.00 88.38 78 SER A N 1
ATOM 599 C CA . SER A 1 78 ? -5.067 -3.124 -18.030 1.00 88.38 78 SER A CA 1
ATOM 600 C C . SER A 1 78 ? -4.172 -2.216 -17.190 1.00 88.38 78 SER A C 1
ATOM 602 O O . SER A 1 78 ? -4.582 -1.797 -16.113 1.00 88.38 78 SER A O 1
ATOM 604 N N . CYS A 1 79 ? -2.995 -1.856 -17.708 1.00 88.88 79 CYS A N 1
ATOM 605 C CA . CYS A 1 79 ? -2.031 -0.987 -17.043 1.00 88.88 79 CYS A CA 1
ATOM 606 C C . CYS A 1 79 ? -2.657 0.361 -16.679 1.00 88.88 79 CYS A C 1
ATOM 608 O O . CYS A 1 79 ? -2.678 0.773 -15.525 1.00 88.88 79 CYS A O 1
ATOM 610 N N . ARG A 1 80 ? -3.276 1.022 -17.660 1.00 90.31 80 ARG A N 1
ATOM 611 C CA . ARG A 1 80 ? -3.889 2.337 -17.452 1.00 90.31 80 ARG A CA 1
ATOM 612 C C . ARG A 1 80 ? -5.109 2.291 -16.526 1.00 90.31 80 ARG A C 1
ATOM 614 O O . ARG A 1 80 ? -5.372 3.263 -15.819 1.00 90.31 80 ARG A O 1
ATOM 621 N N . ARG A 1 81 ? -5.878 1.198 -16.556 1.00 91.75 81 ARG A N 1
ATOM 622 C CA . ARG A 1 81 ? -7.133 1.070 -15.802 1.00 91.75 81 ARG A CA 1
ATOM 623 C C . ARG A 1 81 ? -6.925 0.589 -14.366 1.00 91.75 81 ARG A C 1
ATOM 625 O O . ARG A 1 81 ? -7.569 1.127 -13.469 1.00 91.75 81 ARG A O 1
ATOM 632 N N . TRP A 1 82 ? -6.081 -0.417 -14.149 1.00 92.00 82 TRP A N 1
ATOM 633 C CA . TRP A 1 82 ? -5.907 -1.043 -12.835 1.00 92.00 82 TRP A CA 1
ATOM 634 C C . TRP A 1 82 ? -4.928 -0.304 -11.940 1.00 92.00 82 TRP A C 1
ATOM 636 O O . TRP A 1 82 ? -5.075 -0.371 -10.724 1.00 92.00 82 TRP A O 1
ATOM 646 N N . GLU A 1 83 ? -4.000 0.455 -12.513 1.00 89.75 83 GLU A N 1
ATOM 647 C CA . GLU A 1 83 ? -3.029 1.211 -11.733 1.00 89.75 83 GLU A CA 1
ATOM 648 C C . GLU A 1 83 ? -3.647 2.193 -10.720 1.00 89.75 83 GLU A C 1
ATOM 650 O O . GLU A 1 83 ? -3.331 2.118 -9.536 1.00 89.75 83 GLU A O 1
ATOM 655 N N . PRO A 1 84 ? -4.572 3.100 -11.088 1.00 92.06 84 PRO A N 1
ATOM 656 C CA . PRO A 1 84 ? -5.173 3.977 -10.083 1.00 92.06 84 PRO A CA 1
ATOM 657 C C . PRO A 1 84 ? -5.944 3.192 -9.009 1.00 92.06 84 PRO A C 1
ATOM 659 O O . PRO A 1 84 ? -6.060 3.651 -7.872 1.00 92.06 84 PRO A O 1
ATOM 662 N N . VAL A 1 85 ? -6.456 2.003 -9.348 1.00 94.81 85 VAL A N 1
ATOM 663 C CA . VAL A 1 85 ? -7.181 1.136 -8.413 1.00 94.81 85 VAL A CA 1
ATOM 664 C C . VAL A 1 85 ? -6.219 0.469 -7.430 1.00 94.81 85 VAL A C 1
ATOM 666 O O . VAL A 1 85 ? -6.495 0.478 -6.231 1.00 94.81 85 VAL A O 1
ATOM 669 N N . SER A 1 86 ? -5.084 -0.065 -7.894 1.00 92.81 86 SER A N 1
ATOM 670 C CA . SER A 1 86 ? -4.070 -0.681 -7.026 1.00 92.81 86 SER A CA 1
ATOM 671 C C . SER A 1 86 ? -3.518 0.333 -6.021 1.00 92.81 86 SER A C 1
ATOM 673 O O . SER A 1 86 ? -3.413 0.025 -4.832 1.00 92.81 86 SER A O 1
ATOM 675 N N . GLN A 1 87 ? -3.276 1.570 -6.460 1.00 93.00 87 GLN A N 1
ATOM 676 C CA . GLN A 1 87 ? -2.819 2.658 -5.593 1.00 93.00 87 GLN A CA 1
ATOM 677 C C . GLN A 1 87 ? -3.875 3.077 -4.574 1.00 93.00 87 GLN A C 1
ATOM 679 O O . GLN A 1 87 ? -3.569 3.259 -3.396 1.00 93.00 87 GLN A O 1
ATOM 684 N N . LEU A 1 88 ? -5.139 3.183 -4.991 1.00 95.38 88 LEU A N 1
ATOM 685 C CA . LEU A 1 88 ? -6.233 3.478 -4.069 1.00 95.38 88 LEU A CA 1
ATOM 686 C C . LEU A 1 88 ? -6.350 2.405 -2.978 1.00 95.38 88 LEU A C 1
ATOM 688 O O . LEU A 1 88 ? -6.533 2.738 -1.804 1.00 95.38 88 LEU A O 1
ATOM 692 N N . LEU A 1 89 ? -6.215 1.128 -3.344 1.00 96.00 89 LEU A N 1
ATOM 693 C CA . LEU A 1 89 ? -6.211 0.024 -2.384 1.00 96.00 89 LEU A CA 1
ATOM 694 C C . LEU A 1 89 ? -5.025 0.129 -1.421 1.00 96.00 89 LEU A C 1
ATOM 696 O O . LEU A 1 89 ? -5.223 -0.003 -0.214 1.00 96.00 89 LEU A O 1
ATOM 700 N N . LEU A 1 90 ? -3.831 0.459 -1.919 1.00 94.44 90 LEU A N 1
ATOM 701 C CA . LEU A 1 90 ? -2.638 0.643 -1.092 1.00 94.44 90 LEU A CA 1
ATOM 702 C C . LEU A 1 90 ? -2.797 1.797 -0.085 1.00 94.44 90 LEU A C 1
ATOM 704 O O . LEU A 1 90 ? -2.543 1.617 1.110 1.00 94.44 90 LEU A O 1
ATOM 708 N N . PHE A 1 91 ? -3.289 2.960 -0.526 1.00 95.19 91 PHE A N 1
ATOM 709 C CA . PHE A 1 91 ? -3.585 4.083 0.372 1.00 95.19 91 PHE A CA 1
ATOM 710 C C . PHE A 1 91 ? -4.654 3.720 1.403 1.00 95.19 91 PHE A C 1
ATOM 712 O O . PHE A 1 91 ? -4.545 4.101 2.571 1.00 95.19 91 PHE A O 1
ATOM 719 N N . THR A 1 92 ? -5.660 2.946 0.993 1.00 95.94 92 THR A N 1
ATOM 720 C CA . THR A 1 92 ? -6.693 2.446 1.904 1.00 95.94 92 THR A CA 1
ATOM 721 C C . THR A 1 92 ? -6.084 1.524 2.962 1.00 95.94 92 THR A C 1
ATOM 723 O O . THR A 1 92 ? -6.398 1.676 4.143 1.00 95.94 92 THR A O 1
ATOM 726 N N . SER A 1 93 ? -5.161 0.631 2.590 1.00 95.62 93 SER A N 1
ATOM 727 C CA . SER A 1 93 ? -4.432 -0.213 3.545 1.00 95.62 93 SER A CA 1
ATOM 728 C C . SER A 1 93 ? -3.621 0.609 4.546 1.00 95.62 93 SER A C 1
ATOM 730 O O . SER A 1 93 ? -3.690 0.347 5.747 1.00 95.62 93 SER A O 1
ATOM 732 N N . TRP A 1 94 ? -2.889 1.634 4.103 1.00 96.19 94 TRP A N 1
ATOM 733 C CA . TRP A 1 94 ? -2.142 2.501 5.024 1.00 96.19 94 TRP A CA 1
ATOM 734 C C . TRP A 1 94 ? -3.059 3.280 5.965 1.00 96.19 94 TRP A C 1
ATOM 736 O O . TRP A 1 94 ? -2.777 3.361 7.163 1.00 96.19 94 TRP A O 1
ATOM 746 N N . ALA A 1 95 ? -4.188 3.784 5.463 1.00 96.31 95 ALA A N 1
ATOM 747 C CA . ALA A 1 95 ? -5.187 4.444 6.295 1.00 96.31 95 ALA A CA 1
ATOM 748 C C . ALA A 1 95 ? -5.754 3.484 7.355 1.00 96.31 95 ALA A C 1
ATOM 750 O O . ALA A 1 95 ? -5.849 3.844 8.528 1.00 96.31 95 ALA A O 1
ATOM 751 N N . GLN A 1 96 ? -6.062 2.241 6.978 1.00 95.94 96 GLN A N 1
ATOM 752 C CA . GLN A 1 96 ? -6.524 1.213 7.913 1.00 95.94 96 GLN A CA 1
ATOM 753 C C . GLN A 1 96 ? -5.472 0.906 8.986 1.00 95.94 96 GLN A C 1
ATOM 755 O O . GLN A 1 96 ? -5.813 0.863 10.167 1.00 95.94 96 GLN A O 1
ATOM 760 N N . ILE A 1 97 ? -4.195 0.755 8.613 1.00 95.38 97 ILE A N 1
ATOM 761 C CA . ILE A 1 97 ? -3.093 0.526 9.564 1.00 95.38 97 ILE A CA 1
ATOM 762 C C . ILE A 1 97 ? -2.977 1.691 10.557 1.00 95.38 97 ILE A C 1
ATOM 764 O O . ILE A 1 97 ? -2.847 1.461 11.765 1.00 95.38 97 ILE A O 1
ATOM 768 N N . ALA A 1 98 ? -3.072 2.935 10.078 1.00 96.94 98 ALA A N 1
ATOM 769 C CA . ALA A 1 98 ? -3.037 4.125 10.925 1.00 96.94 98 ALA A CA 1
ATOM 770 C C . ALA A 1 98 ? -4.221 4.158 11.907 1.00 96.94 98 ALA A C 1
ATOM 772 O O . ALA A 1 98 ? -4.033 4.383 13.106 1.00 96.94 98 ALA A O 1
ATOM 773 N N . VAL A 1 99 ? -5.431 3.853 11.426 1.00 96.19 99 VAL A N 1
ATOM 774 C CA . VAL A 1 99 ? -6.645 3.783 12.254 1.00 96.19 99 VAL A CA 1
ATOM 775 C C . VAL A 1 99 ? -6.539 2.672 13.300 1.00 96.19 99 VAL A C 1
ATOM 777 O O . VAL A 1 99 ? -6.793 2.931 14.475 1.00 96.19 99 VAL A O 1
ATOM 780 N N . PHE A 1 100 ? -6.114 1.459 12.933 1.00 95.56 100 PHE A N 1
ATOM 781 C CA . PHE A 1 100 ? -5.933 0.366 13.895 1.00 95.56 100 PHE A CA 1
ATOM 782 C C . PHE A 1 100 ? -4.880 0.691 14.951 1.00 95.56 100 PHE A C 1
ATOM 784 O O . PHE A 1 100 ? -5.076 0.386 16.129 1.00 95.56 100 PHE A O 1
ATOM 791 N N . SER A 1 101 ? -3.789 1.340 14.552 1.00 96.38 101 SER A N 1
ATOM 792 C CA . SER A 1 101 ? -2.753 1.793 15.482 1.00 96.38 101 SER A CA 1
ATOM 793 C C . SER A 1 101 ? -3.311 2.828 16.461 1.00 96.38 101 SER A C 1
ATOM 795 O O . SER A 1 101 ? -3.137 2.686 17.673 1.00 96.38 101 SER A O 1
ATOM 797 N N . GLY A 1 102 ? -4.070 3.810 15.965 1.00 96.12 102 GLY A N 1
ATOM 798 C CA . GLY A 1 102 ? -4.741 4.810 16.799 1.00 96.12 102 GLY A CA 1
ATOM 799 C C . GLY A 1 102 ? -5.771 4.202 17.756 1.00 96.12 102 GLY A C 1
ATOM 800 O O . GLY A 1 102 ? -5.797 4.552 18.935 1.00 96.12 102 GLY A O 1
ATOM 801 N N . LEU A 1 103 ? -6.575 3.241 17.288 1.00 94.56 103 LEU A N 1
ATOM 802 C CA . LEU A 1 103 ? -7.563 2.528 18.108 1.00 94.56 103 LEU A CA 1
ATOM 803 C C . LEU A 1 103 ? -6.913 1.687 19.213 1.00 94.56 103 LEU A C 1
ATOM 805 O O . LEU A 1 103 ? -7.433 1.641 20.328 1.00 94.56 103 LEU A O 1
ATOM 809 N N . ARG A 1 104 ? -5.764 1.054 18.944 1.00 94.50 104 ARG A N 1
ATOM 810 C CA . ARG A 1 104 ? -5.000 0.316 19.966 1.00 94.50 104 ARG A CA 1
ATOM 811 C C . ARG A 1 104 ? -4.499 1.248 21.067 1.00 94.50 104 ARG A C 1
ATOM 813 O O . ARG A 1 104 ? -4.671 0.941 22.244 1.00 94.50 104 ARG A O 1
ATOM 820 N N . VAL A 1 105 ? -3.943 2.403 20.700 1.00 95.88 105 VAL A N 1
ATOM 821 C CA . VAL A 1 105 ? -3.498 3.416 21.674 1.00 95.88 105 VAL A CA 1
ATOM 822 C C . VAL A 1 105 ? -4.681 3.977 22.466 1.00 95.88 105 VAL A C 1
ATOM 824 O O . VAL A 1 105 ? -4.585 4.156 23.678 1.00 95.88 105 VAL A O 1
ATOM 827 N N . TYR A 1 106 ? -5.822 4.179 21.807 1.00 94.75 106 TYR A N 1
ATOM 828 C CA . TYR A 1 106 ? -7.054 4.612 22.461 1.00 94.75 106 TYR A CA 1
ATOM 829 C C . TYR A 1 106 ? -7.559 3.609 23.505 1.00 94.75 106 TYR A C 1
ATOM 831 O O . TYR A 1 106 ? -7.950 4.015 24.597 1.00 94.75 106 TYR A O 1
ATOM 839 N N . ALA A 1 107 ? -7.509 2.309 23.201 1.00 94.62 107 ALA A N 1
ATOM 840 C CA . ALA A 1 107 ? -7.924 1.256 24.126 1.00 94.62 107 ALA A CA 1
ATOM 841 C C . ALA A 1 107 ? -6.996 1.130 25.347 1.00 94.62 107 ALA A C 1
ATOM 843 O O . ALA A 1 107 ? -7.469 0.843 26.445 1.00 94.62 107 ALA A O 1
ATOM 844 N N . LEU A 1 108 ? -5.690 1.373 25.176 1.00 95.75 108 LEU A N 1
ATOM 845 C CA . LEU A 1 108 ? -4.716 1.330 26.274 1.00 95.75 108 LEU A CA 1
ATOM 846 C C . LEU A 1 108 ? -4.895 2.476 27.279 1.00 95.75 108 LEU A C 1
ATOM 848 O O . LEU A 1 108 ? -4.536 2.325 28.445 1.00 95.75 108 LEU A O 1
ATOM 852 N N . TRP A 1 109 ? -5.454 3.614 26.857 1.00 94.06 109 TRP A N 1
ATOM 853 C CA . TRP A 1 109 ? -5.547 4.817 27.686 1.00 94.06 109 TRP A CA 1
ATOM 854 C C . TRP A 1 109 ? -6.985 5.121 28.123 1.00 94.06 109 TRP A C 1
ATOM 856 O O . TRP A 1 109 ? -7.581 6.131 27.748 1.00 94.06 109 TRP A O 1
ATOM 866 N N . HIS A 1 110 ? -7.544 4.230 28.943 1.00 87.81 110 HIS A N 1
ATOM 867 C CA . HIS A 1 110 ? -8.964 4.246 29.308 1.00 87.81 110 HIS A CA 1
ATOM 868 C C . HIS A 1 110 ? -9.412 5.509 30.082 1.00 87.81 110 HIS A C 1
ATOM 870 O O . HIS A 1 110 ? -10.535 5.968 29.878 1.00 87.81 110 HIS A O 1
ATOM 876 N N . ASP A 1 111 ? -8.545 6.115 30.908 1.00 88.81 111 ASP A N 1
ATOM 877 C CA . ASP A 1 111 ? -8.985 7.028 31.984 1.00 88.81 111 ASP A CA 1
ATOM 878 C C . ASP A 1 111 ? -8.463 8.481 31.910 1.00 88.81 111 ASP A C 1
ATOM 880 O O . ASP A 1 111 ? -8.570 9.246 32.865 1.00 88.81 111 ASP A O 1
ATOM 884 N N . SER A 1 112 ? -7.886 8.917 30.782 1.00 92.94 112 SER A N 1
ATOM 885 C CA . SER A 1 112 ? -7.370 10.294 30.660 1.00 92.94 112 SER A CA 1
ATOM 886 C C . SER A 1 112 ? -7.975 11.075 29.496 1.00 92.94 112 SER A C 1
ATOM 888 O O . SER A 1 112 ? -8.259 10.534 28.426 1.00 92.94 112 SER A O 1
ATOM 890 N N . ARG A 1 113 ? -8.092 12.402 29.665 1.00 90.25 113 ARG A N 1
ATOM 891 C CA . ARG A 1 113 ? -8.463 13.331 28.578 1.00 90.25 113 ARG A CA 1
ATOM 892 C C . ARG A 1 113 ? -7.464 13.307 27.411 1.00 90.25 113 ARG A C 1
ATOM 894 O O . ARG A 1 113 ? -7.824 13.687 26.301 1.00 90.25 113 ARG A O 1
ATOM 901 N N . LEU A 1 114 ? -6.239 12.824 27.637 1.00 94.69 114 LEU A N 1
ATOM 902 C CA . LEU A 1 114 ? -5.204 12.713 26.608 1.00 94.69 114 LEU A CA 1
ATOM 903 C C . LEU A 1 114 ? -5.485 11.593 25.597 1.00 94.69 114 LEU A C 1
ATOM 905 O O . LEU A 1 114 ? -4.888 11.603 24.525 1.00 94.69 114 LEU A O 1
ATOM 909 N N . ARG A 1 115 ? -6.430 10.678 25.864 1.00 94.94 115 ARG A N 1
ATOM 910 C CA . ARG A 1 115 ? -6.755 9.561 24.956 1.00 94.94 115 ARG A CA 1
ATOM 911 C C . ARG A 1 115 ? -7.105 10.008 23.532 1.00 94.94 115 ARG A C 1
ATOM 913 O O . ARG A 1 115 ? -6.668 9.395 22.565 1.00 94.94 115 ARG A O 1
ATOM 920 N N . HIS A 1 116 ? -7.874 11.092 23.393 1.00 94.75 116 HIS A N 1
ATOM 921 C CA . HIS A 1 116 ? -8.294 11.596 22.083 1.00 94.75 116 HIS A CA 1
ATOM 922 C C . HIS A 1 116 ? -7.148 12.327 21.383 1.00 94.75 116 HIS A C 1
ATOM 924 O O . HIS A 1 116 ? -6.976 12.172 20.178 1.00 94.75 116 HIS A O 1
ATOM 930 N N . VAL A 1 117 ? -6.327 13.057 22.144 1.00 96.56 117 VAL A N 1
ATOM 931 C CA . VAL A 1 117 ? -5.134 13.736 21.621 1.00 96.56 117 VAL A CA 1
ATOM 932 C C . VAL A 1 117 ? -4.134 12.713 21.083 1.00 96.56 117 VAL A C 1
ATOM 934 O O . VAL A 1 117 ? -3.650 12.869 19.967 1.00 96.56 117 VAL A O 1
ATOM 937 N N . LEU A 1 118 ? -3.882 11.632 21.828 1.00 95.62 118 LEU A N 1
ATOM 938 C CA . LEU A 1 118 ? -2.983 10.556 21.407 1.00 95.62 118 LEU A CA 1
ATOM 939 C C . LEU A 1 118 ? -3.521 9.793 20.193 1.00 95.62 118 LEU A C 1
ATOM 941 O O . LE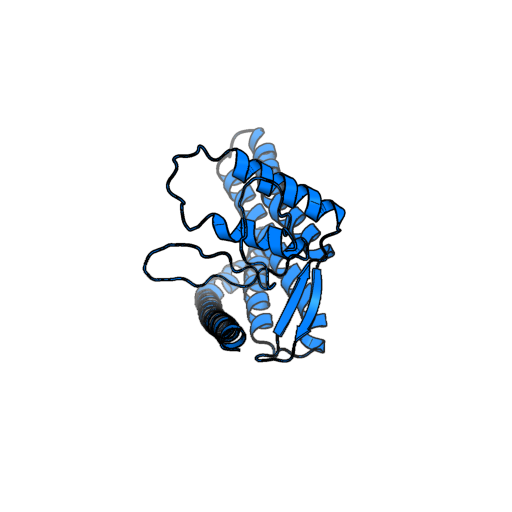U A 1 118 ? -2.761 9.539 19.263 1.00 95.62 118 LEU A O 1
ATOM 945 N N . LEU A 1 119 ? -4.822 9.478 20.154 1.00 96.12 119 LEU A N 1
ATOM 946 C CA . LEU A 1 119 ? -5.440 8.852 18.979 1.00 96.12 119 LEU A CA 1
ATOM 947 C C . LEU A 1 119 ? -5.249 9.715 17.725 1.00 96.12 119 LEU A C 1
ATOM 949 O O . LEU A 1 119 ? -4.808 9.206 16.697 1.00 96.12 119 LEU A O 1
ATOM 953 N N . VAL A 1 120 ? -5.540 11.018 17.813 1.00 96.88 120 VAL A N 1
ATOM 954 C CA . VAL A 1 120 ? -5.389 11.936 16.675 1.00 96.88 120 VAL A CA 1
ATOM 955 C C . VAL A 1 120 ? -3.921 12.059 16.277 1.00 96.88 120 VAL A C 1
ATOM 957 O O . VAL A 1 120 ? -3.613 11.980 15.092 1.00 96.88 120 VAL A O 1
ATOM 960 N N . ALA A 1 121 ? -3.008 12.177 17.243 1.00 97.56 121 ALA A N 1
ATOM 961 C CA . ALA A 1 121 ? -1.576 12.253 16.972 1.00 97.56 121 ALA A CA 1
ATOM 962 C C . ALA A 1 121 ? -1.057 11.011 16.226 1.00 97.56 121 ALA A C 1
ATOM 964 O O . ALA A 1 121 ? -0.342 11.156 15.238 1.00 97.56 121 ALA A O 1
ATOM 965 N N . VAL A 1 122 ? -1.454 9.804 16.646 1.00 97.38 122 VAL A N 1
ATOM 966 C CA . VAL A 1 122 ? -1.046 8.542 15.999 1.00 97.38 122 VAL A CA 1
ATOM 967 C C . VAL A 1 122 ? -1.606 8.434 14.583 1.00 97.38 122 VAL A C 1
ATOM 969 O O . VAL A 1 122 ? -0.880 8.036 13.674 1.00 97.38 122 VAL A O 1
ATOM 972 N N . ILE A 1 123 ? -2.866 8.826 14.372 1.00 97.06 123 ILE A N 1
ATOM 973 C CA . ILE A 1 123 ? -3.470 8.831 13.033 1.00 97.06 123 ILE A CA 1
ATOM 974 C C . ILE A 1 123 ? -2.753 9.837 12.126 1.00 97.06 123 ILE A C 1
ATOM 976 O O . ILE A 1 123 ? -2.393 9.487 11.006 1.00 97.06 123 ILE A O 1
ATOM 980 N N . LEU A 1 124 ? -2.483 11.056 12.606 1.00 97.44 124 LEU A N 1
ATOM 981 C CA . LEU A 1 124 ? -1.762 12.073 11.834 1.00 97.44 124 LEU A CA 1
ATOM 982 C C . LEU A 1 124 ? -0.348 11.614 11.460 1.00 97.44 124 LEU A C 1
ATOM 984 O O . LEU A 1 124 ? 0.059 11.792 10.313 1.00 97.44 124 LEU A O 1
ATOM 988 N N . LEU A 1 125 ? 0.372 10.978 12.390 1.00 96.62 125 LEU A N 1
ATOM 989 C CA . LEU A 1 125 ? 1.684 10.390 12.106 1.00 96.62 125 LEU A CA 1
ATOM 990 C C . LEU A 1 125 ? 1.587 9.261 11.070 1.00 96.62 125 LEU A C 1
ATOM 992 O O . LEU A 1 125 ? 2.405 9.193 10.156 1.00 96.62 125 LEU A O 1
ATOM 996 N N . GLY A 1 126 ? 0.567 8.406 11.175 1.00 95.94 126 GLY A N 1
ATOM 997 C CA . GLY A 1 126 ? 0.305 7.333 10.213 1.00 95.94 126 GLY A CA 1
ATOM 998 C C . GLY A 1 126 ? -0.100 7.828 8.818 1.00 95.94 126 GLY A C 1
ATOM 999 O O . GLY A 1 126 ? 0.109 7.118 7.838 1.00 95.94 126 GLY A O 1
ATOM 1000 N N . CYS A 1 127 ? -0.619 9.054 8.700 1.00 95.19 127 CYS A N 1
ATOM 1001 C CA . CYS A 1 127 ? -0.962 9.676 7.418 1.00 95.19 127 CYS A CA 1
ATOM 1002 C C . CYS A 1 127 ? 0.242 10.271 6.669 1.00 95.19 127 CYS A C 1
ATOM 1004 O O . CYS A 1 127 ? 0.119 10.567 5.480 1.00 95.19 127 CYS A O 1
ATOM 1006 N N . ILE A 1 128 ? 1.402 10.431 7.315 1.00 96.12 128 ILE A N 1
ATOM 1007 C CA . ILE A 1 128 ? 2.627 10.939 6.673 1.00 96.12 128 ILE A CA 1
ATOM 1008 C C . ILE A 1 128 ? 2.994 10.132 5.410 1.00 96.12 128 ILE A C 1
ATOM 1010 O O . ILE A 1 128 ? 3.096 10.754 4.351 1.00 96.12 128 ILE A O 1
ATOM 1014 N N . PRO A 1 129 ? 3.130 8.787 5.452 1.00 93.06 129 PRO A N 1
ATOM 1015 C CA . PRO A 1 129 ? 3.439 7.997 4.257 1.00 93.06 129 PRO A CA 1
ATOM 1016 C C . PRO A 1 129 ? 2.377 8.121 3.157 1.00 93.06 129 PRO A C 1
ATOM 1018 O O . PRO A 1 129 ? 2.714 8.098 1.976 1.00 93.06 129 PRO A O 1
ATOM 1021 N N . ILE A 1 130 ? 1.101 8.308 3.517 1.00 93.62 130 ILE A N 1
ATOM 1022 C CA . ILE A 1 130 ? 0.024 8.525 2.539 1.00 93.62 130 ILE A CA 1
ATOM 1023 C C . ILE A 1 130 ? 0.283 9.824 1.776 1.00 93.62 130 ILE A C 1
ATOM 1025 O O . ILE A 1 130 ? 0.255 9.828 0.546 1.00 93.62 130 ILE A O 1
ATOM 1029 N N . ALA A 1 131 ? 0.582 10.913 2.488 1.00 92.88 131 ALA A N 1
ATOM 1030 C CA . ALA A 1 131 ? 0.833 12.216 1.880 1.00 92.88 131 ALA A CA 1
ATOM 1031 C C . ALA A 1 131 ? 2.096 12.218 1.003 1.00 92.88 131 ALA A C 1
ATOM 1033 O O . ALA A 1 131 ? 2.052 12.698 -0.133 1.00 92.88 131 ALA A O 1
ATOM 1034 N N . THR A 1 132 ? 3.204 11.650 1.492 1.00 92.31 132 THR A N 1
ATOM 1035 C CA . THR A 1 132 ? 4.469 11.612 0.740 1.00 92.31 132 THR A CA 1
ATOM 1036 C C . THR A 1 132 ? 4.349 10.770 -0.524 1.00 92.31 132 THR A C 1
ATOM 1038 O O . THR A 1 132 ? 4.784 11.196 -1.595 1.00 92.31 132 THR A O 1
ATOM 1041 N N . ASN A 1 133 ? 3.702 9.608 -0.431 1.00 92.50 133 ASN A N 1
ATOM 1042 C CA . ASN A 1 133 ? 3.565 8.700 -1.566 1.00 92.50 133 ASN A CA 1
ATOM 1043 C C . ASN A 1 133 ? 2.506 9.188 -2.561 1.00 92.50 133 ASN A C 1
ATOM 1045 O O . ASN A 1 133 ? 2.701 9.034 -3.760 1.00 92.50 133 ASN A O 1
ATOM 1049 N N . SER A 1 134 ? 1.448 9.871 -2.105 1.00 92.44 134 SER A N 1
ATOM 1050 C CA . SER A 1 134 ? 0.491 10.548 -3.000 1.00 92.44 134 SER A CA 1
ATOM 1051 C C . SER A 1 134 ? 1.168 11.638 -3.832 1.00 92.44 134 SER A C 1
ATOM 1053 O O . SER A 1 134 ? 0.903 11.769 -5.027 1.00 92.44 134 SER A O 1
ATOM 1055 N N . PHE A 1 135 ? 2.074 12.409 -3.221 1.00 90.38 135 PHE A N 1
ATOM 1056 C CA . PHE A 1 135 ? 2.843 13.415 -3.947 1.00 90.38 135 PHE A CA 1
ATOM 1057 C C . PHE A 1 135 ? 3.768 12.775 -4.987 1.00 90.38 135 PHE A C 1
ATOM 1059 O O . PHE A 1 135 ? 3.763 13.202 -6.142 1.00 90.38 135 PHE A O 1
ATOM 1066 N N . ALA A 1 136 ? 4.508 11.728 -4.610 1.00 88.06 136 ALA A N 1
ATOM 1067 C CA . ALA A 1 136 ? 5.342 10.978 -5.549 1.00 88.06 136 ALA A CA 1
ATOM 1068 C C . ALA A 1 136 ? 4.508 10.428 -6.718 1.00 88.06 136 ALA A C 1
ATOM 1070 O O . ALA A 1 136 ? 4.859 10.638 -7.876 1.00 88.06 136 ALA A O 1
ATOM 1071 N N . TRP A 1 137 ? 3.354 9.833 -6.413 1.00 89.56 137 TRP A N 1
ATOM 1072 C CA . TRP A 1 137 ? 2.425 9.277 -7.391 1.00 89.56 137 TRP A CA 1
ATOM 1073 C C . TRP A 1 137 ? 1.916 10.314 -8.396 1.00 89.56 137 TRP A C 1
ATOM 1075 O O . TRP A 1 137 ? 1.891 10.066 -9.597 1.00 89.56 137 TRP A O 1
ATOM 1085 N N . SER A 1 138 ? 1.582 11.521 -7.928 1.00 90.00 138 SER A N 1
ATOM 1086 C CA . SER A 1 138 ? 1.125 12.619 -8.796 1.00 90.00 138 SER A CA 1
ATOM 1087 C C . SER A 1 138 ? 2.152 13.058 -9.851 1.00 90.00 138 SER A C 1
ATOM 1089 O O . SER A 1 138 ? 1.808 13.769 -10.795 1.00 90.00 138 SER A O 1
ATOM 1091 N N . ARG A 1 139 ? 3.417 12.654 -9.684 1.00 88.38 139 ARG A N 1
ATOM 1092 C CA . ARG A 1 139 ? 4.542 12.949 -10.580 1.00 88.38 139 ARG A CA 1
ATOM 1093 C C . ARG A 1 139 ? 4.996 11.735 -11.390 1.00 88.38 139 ARG A C 1
ATOM 1095 O O . ARG A 1 139 ? 5.935 11.862 -12.175 1.00 88.38 139 ARG A O 1
ATOM 1102 N N . MET A 1 140 ? 4.375 10.576 -11.190 1.00 88.88 140 MET A N 1
ATOM 1103 C CA . MET A 1 140 ? 4.713 9.366 -11.925 1.00 88.88 140 MET A CA 1
ATOM 1104 C C . MET A 1 140 ? 4.005 9.355 -13.277 1.00 88.88 140 MET A C 1
ATOM 1106 O O . MET A 1 140 ? 2.793 9.542 -13.370 1.00 88.88 140 MET A O 1
ATOM 1110 N N . GLN A 1 141 ? 4.776 9.102 -14.330 1.00 88.75 141 GLN A N 1
ATOM 1111 C CA . GLN A 1 141 ? 4.259 8.727 -15.636 1.00 88.75 141 GLN A CA 1
ATOM 1112 C C . GLN A 1 141 ? 4.338 7.212 -15.789 1.00 88.75 141 GLN A C 1
ATOM 1114 O O . GLN A 1 141 ? 5.391 6.611 -15.570 1.00 88.75 141 GLN A O 1
ATOM 1119 N N . THR A 1 142 ? 3.234 6.592 -16.191 1.00 86.88 142 THR A N 1
ATOM 1120 C CA . THR A 1 142 ? 3.189 5.159 -16.489 1.00 86.88 142 THR A CA 1
ATOM 1121 C C . THR A 1 142 ? 3.493 4.945 -17.966 1.00 86.88 142 THR A C 1
ATOM 1123 O O . THR A 1 142 ? 2.789 5.466 -18.833 1.00 86.88 142 THR A O 1
ATOM 1126 N N . MET A 1 143 ? 4.537 4.175 -18.256 1.00 87.44 143 MET A N 1
ATOM 1127 C CA . MET A 1 143 ? 4.892 3.746 -19.605 1.00 87.44 143 MET A CA 1
ATOM 1128 C C . MET A 1 143 ? 4.762 2.230 -19.678 1.00 87.44 143 MET A C 1
ATOM 1130 O O . MET A 1 143 ? 5.191 1.511 -18.778 1.00 87.44 143 MET A O 1
ATOM 1134 N N . TYR A 1 144 ? 4.150 1.742 -20.749 1.00 86.31 144 TYR A N 1
ATOM 1135 C CA . TYR A 1 144 ? 4.061 0.314 -21.005 1.00 86.31 144 TYR A CA 1
ATOM 1136 C C . TYR A 1 144 ? 5.259 -0.123 -21.850 1.00 86.31 144 TYR A C 1
ATOM 1138 O O . TYR A 1 144 ? 5.599 0.540 -22.834 1.00 86.31 144 TYR A O 1
ATOM 1146 N N . THR A 1 145 ? 5.908 -1.215 -21.449 1.00 86.00 145 THR A N 1
ATOM 1147 C CA . THR A 1 145 ? 7.075 -1.764 -22.148 1.00 86.00 145 THR A CA 1
ATOM 1148 C C . THR A 1 145 ? 6.838 -3.229 -22.491 1.00 86.00 145 THR A C 1
ATOM 1150 O O . THR A 1 145 ? 6.492 -4.018 -21.613 1.00 86.00 145 THR A O 1
ATOM 1153 N N . ASP A 1 146 ? 7.061 -3.594 -23.753 1.00 82.50 146 ASP A N 1
ATOM 1154 C CA . ASP A 1 146 ? 6.779 -4.936 -24.279 1.00 82.50 146 ASP A CA 1
ATOM 1155 C C . ASP A 1 146 ? 7.893 -5.975 -24.046 1.00 82.50 146 ASP A C 1
ATOM 1157 O O . ASP A 1 146 ? 7.697 -7.149 -24.349 1.00 82.50 146 ASP A O 1
ATOM 1161 N N . LEU A 1 147 ? 9.071 -5.591 -23.537 1.00 75.12 147 LEU A N 1
ATOM 1162 C CA . LEU A 1 147 ? 10.265 -6.449 -23.566 1.00 75.12 147 LEU A CA 1
ATOM 1163 C C . LEU A 1 147 ? 11.044 -6.456 -22.242 1.00 75.12 147 LEU A C 1
ATOM 1165 O O . LEU A 1 147 ? 11.268 -5.384 -21.681 1.00 75.12 147 LEU A O 1
ATOM 1169 N N . PRO A 1 148 ? 11.540 -7.626 -21.780 1.00 71.88 148 PRO A N 1
ATOM 1170 C CA . PRO A 1 148 ? 11.184 -8.995 -22.197 1.00 71.88 148 PRO A CA 1
ATOM 1171 C C . PRO A 1 148 ? 9.837 -9.488 -21.626 1.00 71.88 148 PRO A C 1
ATOM 1173 O O . PRO A 1 148 ? 9.353 -10.545 -22.028 1.00 71.88 148 PRO A O 1
ATOM 1176 N N . PHE A 1 149 ? 9.219 -8.733 -20.713 1.00 79.06 149 PHE A N 1
ATOM 1177 C CA . PHE A 1 149 ? 7.923 -9.052 -20.110 1.00 79.06 149 PHE A CA 1
ATOM 1178 C C . PHE A 1 149 ? 7.004 -7.832 -20.174 1.00 79.06 149 PHE A C 1
ATOM 1180 O O . PHE A 1 149 ? 7.423 -6.727 -19.825 1.00 79.06 149 PHE A O 1
ATOM 1187 N N . ALA A 1 150 ? 5.748 -8.048 -20.575 1.00 83.25 150 ALA A N 1
ATOM 1188 C CA . ALA A 1 150 ? 4.711 -7.021 -20.575 1.00 83.25 150 ALA A CA 1
ATOM 1189 C C . ALA A 1 150 ? 4.493 -6.508 -19.146 1.00 83.25 150 ALA A C 1
ATOM 1191 O O . ALA A 1 150 ? 3.866 -7.178 -18.315 1.00 83.25 150 ALA A O 1
ATOM 1192 N N . SER A 1 151 ? 5.035 -5.327 -18.855 1.00 83.94 151 SER A N 1
ATOM 1193 C CA . SER A 1 151 ? 4.955 -4.712 -17.534 1.00 83.94 151 SER A CA 1
ATOM 1194 C C . SER A 1 151 ? 4.699 -3.208 -17.618 1.00 83.94 151 SER A C 1
ATOM 1196 O O . SER A 1 151 ? 4.950 -2.549 -18.632 1.00 83.94 151 SER A O 1
ATOM 1198 N N . CYS A 1 152 ? 4.133 -2.681 -16.536 1.00 87.38 152 CYS A N 1
ATOM 1199 C CA . CYS A 1 152 ? 3.961 -1.255 -16.317 1.00 87.38 152 CYS A CA 1
ATOM 1200 C C . CYS A 1 152 ? 5.219 -0.722 -15.643 1.00 87.38 152 CYS A C 1
ATOM 1202 O O . CYS A 1 152 ? 5.535 -1.135 -14.528 1.00 87.38 152 CYS A O 1
ATOM 1204 N N . VAL A 1 153 ? 5.916 0.202 -16.297 1.00 85.38 153 VAL A N 1
ATOM 1205 C CA . VAL A 1 153 ? 7.087 0.865 -15.721 1.00 85.38 153 VAL A CA 1
ATOM 1206 C C . VAL A 1 153 ? 6.707 2.293 -15.351 1.00 85.38 153 VAL A C 1
ATOM 1208 O O . VAL A 1 153 ? 6.105 3.019 -16.145 1.00 85.38 153 VAL A O 1
ATOM 1211 N N . TYR A 1 154 ? 7.068 2.713 -14.141 1.00 85.81 154 TYR A N 1
ATOM 1212 C CA . TYR A 1 154 ? 6.866 4.085 -13.683 1.00 85.81 154 TYR A CA 1
ATOM 1213 C C . TYR A 1 154 ? 8.140 4.887 -13.919 1.00 85.81 154 TYR A C 1
ATOM 1215 O O . TYR A 1 154 ? 9.223 4.493 -13.485 1.00 85.81 154 TYR A O 1
ATOM 1223 N N . ARG A 1 155 ? 8.019 6.040 -14.577 1.00 85.94 155 ARG A N 1
ATOM 1224 C CA . ARG A 1 155 ? 9.067 7.062 -14.576 1.00 85.94 155 ARG A CA 1
ATOM 1225 C C . ARG A 1 155 ? 8.635 8.216 -13.693 1.00 85.94 155 ARG A C 1
ATOM 1227 O O . ARG A 1 155 ? 7.543 8.751 -13.855 1.00 85.94 155 ARG A O 1
ATOM 1234 N N . VAL A 1 156 ? 9.505 8.607 -12.771 1.00 85.75 156 VAL A N 1
ATOM 1235 C CA . VAL A 1 156 ? 9.316 9.827 -11.986 1.00 85.75 156 VAL A CA 1
ATOM 1236 C C . VAL A 1 156 ? 9.919 10.981 -12.772 1.00 85.75 156 VAL A C 1
ATOM 1238 O O . VAL A 1 156 ? 11.133 11.025 -12.980 1.00 85.75 156 VAL A O 1
ATOM 1241 N N . ASP A 1 157 ? 9.088 11.934 -13.183 1.00 84.31 157 ASP A N 1
ATOM 1242 C CA . ASP A 1 157 ? 9.592 13.171 -13.771 1.00 84.31 157 ASP A CA 1
ATOM 1243 C C . ASP A 1 157 ? 10.117 14.074 -12.659 1.00 84.31 157 ASP A C 1
ATOM 1245 O O . ASP A 1 157 ? 9.376 14.845 -12.040 1.00 84.31 157 ASP A O 1
ATOM 1249 N N . VAL A 1 158 ? 11.416 13.977 -12.385 1.00 81.25 158 VAL A N 1
ATOM 1250 C CA . VAL A 1 158 ? 12.073 14.869 -11.431 1.00 81.25 158 VAL A CA 1
ATOM 1251 C C . VAL A 1 158 ? 12.308 16.221 -12.112 1.00 81.25 158 VAL A C 1
ATOM 1253 O O . VAL A 1 158 ? 13.031 16.297 -13.108 1.00 81.25 158 VAL A O 1
ATOM 1256 N N . PRO A 1 159 ? 11.733 17.325 -11.598 1.00 83.25 159 PRO A N 1
ATOM 1257 C CA . PRO A 1 159 ? 12.031 18.648 -12.122 1.00 83.25 159 PRO A CA 1
ATOM 1258 C C . PRO A 1 159 ? 13.528 18.940 -11.991 1.00 83.25 159 PRO A C 1
ATOM 1260 O O . PRO A 1 159 ? 14.106 18.724 -10.926 1.00 83.25 159 PRO A O 1
ATOM 1263 N N . LYS A 1 160 ? 14.135 19.533 -13.026 1.00 83.94 160 LYS A N 1
ATOM 1264 C CA . LYS A 1 160 ? 15.578 19.847 -13.070 1.00 83.94 160 LYS A CA 1
ATOM 1265 C C . LYS A 1 160 ? 16.103 20.666 -11.875 1.00 83.94 160 LYS A C 1
ATOM 1267 O O . LYS A 1 160 ? 17.298 20.677 -11.625 1.00 83.94 160 LYS A O 1
ATOM 1272 N N . HIS A 1 161 ? 15.240 21.379 -11.144 1.00 81.88 161 HIS A N 1
ATOM 1273 C CA . HIS A 1 161 ? 15.651 22.137 -9.956 1.00 81.88 161 HIS A CA 1
ATOM 1274 C C . HIS A 1 161 ? 15.816 21.255 -8.704 1.00 81.88 161 HIS A C 1
ATOM 1276 O O . HIS A 1 161 ? 16.656 21.542 -7.855 1.00 81.88 161 HIS A O 1
ATOM 1282 N N . LEU A 1 162 ? 15.034 20.175 -8.587 1.00 78.25 162 LEU A N 1
ATOM 1283 C CA . LEU A 1 162 ? 15.083 19.242 -7.457 1.00 78.25 162 LEU A CA 1
ATOM 1284 C C . LEU A 1 162 ? 16.280 18.297 -7.564 1.00 78.25 162 LEU A C 1
ATOM 1286 O O . LEU A 1 162 ? 16.895 17.987 -6.544 1.00 78.25 162 LEU A O 1
ATOM 1290 N N . SER A 1 163 ? 16.669 17.909 -8.783 1.00 79.94 163 SER A N 1
ATOM 1291 C CA . SER A 1 163 ? 17.897 17.140 -9.015 1.00 79.94 163 SER A CA 1
ATOM 1292 C C . SER A 1 163 ? 19.132 17.881 -8.499 1.00 79.94 163 SER A C 1
ATOM 1294 O O . SER A 1 163 ? 20.016 17.257 -7.923 1.00 79.94 163 SER A O 1
ATOM 1296 N N . THR A 1 164 ? 19.167 19.213 -8.601 1.00 80.62 164 THR A N 1
ATOM 1297 C CA . THR A 1 164 ? 20.268 20.025 -8.064 1.00 80.62 164 THR A CA 1
ATOM 1298 C C . THR A 1 164 ? 20.347 19.950 -6.542 1.00 80.62 164 THR A C 1
ATOM 1300 O O . THR A 1 164 ? 21.433 19.791 -5.998 1.00 80.62 164 THR A O 1
ATOM 1303 N N . ILE A 1 165 ? 19.214 20.015 -5.835 1.00 80.06 165 ILE A N 1
ATOM 1304 C CA . ILE A 1 165 ? 19.196 19.916 -4.365 1.00 80.06 165 ILE A CA 1
ATOM 1305 C C . ILE A 1 165 ? 19.618 18.512 -3.920 1.00 80.06 165 ILE A C 1
ATOM 1307 O O . ILE A 1 165 ? 20.416 18.382 -2.993 1.00 80.06 165 ILE A O 1
ATOM 1311 N N . ALA A 1 166 ? 19.132 17.470 -4.597 1.00 79.44 166 ALA A N 1
ATOM 1312 C CA . ALA A 1 166 ? 19.527 16.092 -4.316 1.00 79.44 166 ALA A CA 1
ATOM 1313 C C . ALA A 1 166 ? 21.033 15.874 -4.545 1.00 79.44 166 ALA A C 1
ATOM 1315 O O . ALA A 1 166 ? 21.702 15.291 -3.692 1.00 79.44 166 ALA A O 1
ATOM 1316 N N . LEU A 1 167 ? 21.580 16.413 -5.640 1.00 79.88 167 LEU A N 1
ATOM 1317 C CA . LEU A 1 167 ? 23.015 16.394 -5.932 1.00 79.88 167 LEU A CA 1
ATOM 1318 C C . LEU A 1 167 ? 23.825 17.147 -4.876 1.00 79.88 167 LEU A C 1
ATOM 1320 O O . LEU A 1 167 ? 24.826 16.625 -4.394 1.00 79.88 167 LEU A O 1
ATOM 1324 N N . LEU A 1 168 ? 23.379 18.335 -4.462 1.00 79.00 168 LEU A N 1
ATOM 1325 C CA . LEU A 1 168 ? 24.040 19.103 -3.405 1.00 79.00 168 LEU A CA 1
ATOM 1326 C C . LEU A 1 168 ? 24.012 18.361 -2.069 1.00 79.00 168 LEU A C 1
ATOM 1328 O O . LEU A 1 168 ? 25.009 18.353 -1.353 1.00 79.00 168 LEU A O 1
ATOM 1332 N N . HIS A 1 169 ? 22.904 17.700 -1.742 1.00 81.12 169 HIS A N 1
ATOM 1333 C CA . HIS A 1 169 ? 22.794 16.905 -0.525 1.00 81.12 169 HIS A CA 1
ATOM 1334 C C . HIS A 1 169 ? 23.690 15.657 -0.576 1.00 81.12 169 HIS A C 1
ATOM 1336 O O . HIS A 1 169 ? 24.375 15.357 0.403 1.00 81.12 169 HIS A O 1
ATOM 1342 N N . ALA A 1 170 ? 23.752 14.968 -1.720 1.00 79.06 170 ALA A N 1
ATOM 1343 C CA . ALA A 1 170 ? 24.674 13.855 -1.939 1.00 79.06 170 ALA A CA 1
ATOM 1344 C C . ALA A 1 170 ? 26.140 14.311 -1.823 1.00 79.06 170 ALA A C 1
ATOM 1346 O O . ALA A 1 170 ? 26.925 13.692 -1.107 1.00 79.06 170 ALA A O 1
ATOM 1347 N N . GLN A 1 171 ? 26.490 15.440 -2.444 1.00 87.44 171 GLN A N 1
ATOM 1348 C CA . GLN A 1 171 ? 27.831 16.025 -2.397 1.00 87.44 171 GLN A CA 1
ATOM 1349 C C . GLN A 1 171 ? 28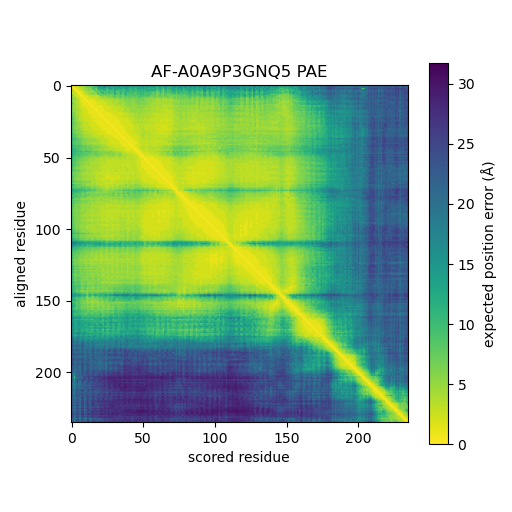.209 16.523 -0.992 1.00 87.44 171 GLN A C 1
ATOM 1351 O O . GLN A 1 171 ? 29.359 16.410 -0.568 1.00 87.44 171 GLN A O 1
ATOM 1356 N N . TRP A 1 172 ? 27.254 17.070 -0.241 1.00 86.38 172 TRP A N 1
ATOM 1357 C CA . TRP A 1 172 ? 27.475 17.472 1.147 1.00 86.38 172 TRP A CA 1
ATOM 1358 C C . TRP A 1 172 ? 27.713 16.254 2.045 1.00 86.38 172 TRP A C 1
ATOM 1360 O O . TRP A 1 172 ? 28.632 16.257 2.865 1.00 86.38 172 TRP A O 1
ATOM 1370 N N . ARG A 1 173 ? 26.949 15.175 1.837 1.00 81.50 173 ARG A N 1
ATOM 1371 C CA . ARG A 1 173 ? 27.090 13.927 2.595 1.00 81.50 173 ARG A CA 1
ATOM 1372 C C . ARG A 1 173 ? 28.427 13.228 2.313 1.00 81.50 173 ARG A C 1
ATOM 1374 O O . ARG A 1 173 ? 29.035 12.716 3.249 1.00 81.50 173 ARG A O 1
ATOM 1381 N N . THR A 1 174 ? 28.933 13.262 1.077 1.00 81.81 174 THR A N 1
ATOM 1382 C CA . THR A 1 174 ? 30.271 12.723 0.765 1.00 81.81 174 THR A CA 1
ATOM 1383 C C . THR A 1 174 ? 31.398 13.559 1.372 1.00 81.81 174 THR A C 1
ATOM 1385 O O . THR A 1 174 ? 32.374 12.984 1.847 1.00 81.81 174 THR A O 1
ATOM 1388 N N . ARG A 1 175 ? 31.258 14.892 1.447 1.00 84.12 175 ARG A N 1
ATOM 1389 C CA . ARG A 1 175 ? 32.247 15.771 2.108 1.00 84.12 175 ARG A CA 1
ATOM 1390 C C . ARG A 1 175 ? 32.339 15.581 3.622 1.00 84.12 175 ARG A C 1
ATOM 1392 O O . ARG A 1 175 ? 33.390 15.847 4.192 1.00 84.12 175 ARG A O 1
ATOM 1399 N N . LEU A 1 176 ? 31.261 15.148 4.273 1.00 84.50 176 LEU A N 1
ATOM 1400 C CA . LEU A 1 176 ? 31.248 14.904 5.718 1.00 84.50 176 LEU A CA 1
ATOM 1401 C C . LEU A 1 176 ? 31.823 13.544 6.128 1.00 84.50 176 LEU A C 1
ATOM 1403 O O . LEU A 1 176 ? 31.962 13.301 7.327 1.00 84.50 176 LEU A O 1
ATOM 1407 N N . ARG A 1 177 ? 32.175 12.659 5.184 1.00 74.00 177 ARG A N 1
ATOM 1408 C CA . ARG A 1 177 ? 32.849 11.405 5.538 1.00 74.00 177 ARG A CA 1
ATOM 1409 C C . ARG A 1 177 ? 34.291 11.708 5.983 1.00 74.00 177 ARG A C 1
ATOM 1411 O O . ARG A 1 177 ? 35.073 12.218 5.180 1.00 74.00 177 ARG A O 1
ATOM 1418 N N . PRO A 1 178 ? 34.675 11.398 7.236 1.00 78.94 178 PRO A N 1
ATOM 1419 C CA . PRO A 1 178 ? 36.059 11.527 7.673 1.00 78.94 178 PRO A CA 1
ATOM 1420 C C . PRO A 1 178 ? 36.946 10.573 6.865 1.00 78.94 178 PRO A C 1
ATOM 1422 O O . PRO A 1 178 ? 36.572 9.425 6.622 1.00 78.94 178 PRO A O 1
ATOM 1425 N N . ALA A 1 179 ? 38.130 11.047 6.471 1.00 72.69 179 ALA A N 1
ATOM 1426 C CA . ALA A 1 179 ? 39.055 10.413 5.522 1.00 72.69 179 ALA A CA 1
ATOM 1427 C C . ALA A 1 179 ? 39.699 9.078 5.982 1.00 72.69 179 ALA A C 1
ATOM 1429 O O . ALA A 1 179 ? 40.769 8.712 5.510 1.00 72.69 179 ALA A O 1
ATOM 1430 N N . GLY A 1 180 ? 39.069 8.336 6.894 1.00 80.56 180 GLY A N 1
ATOM 1431 C CA . GLY A 1 180 ? 39.575 7.064 7.419 1.00 80.56 180 GLY A CA 1
ATOM 1432 C C . GLY A 1 180 ? 38.504 6.012 7.713 1.00 80.56 180 GLY A C 1
ATOM 1433 O O . GLY A 1 180 ? 38.823 4.987 8.306 1.00 80.56 180 GLY A O 1
ATOM 1434 N N . GLY A 1 181 ? 37.240 6.243 7.338 1.00 70.94 181 GLY A N 1
ATOM 1435 C CA . GLY A 1 181 ? 36.188 5.234 7.476 1.00 70.94 181 GLY A CA 1
ATOM 1436 C C . GLY A 1 181 ? 36.248 4.224 6.332 1.00 70.94 181 GLY A C 1
ATOM 1437 O O . GLY A 1 181 ? 36.127 4.614 5.173 1.00 70.94 181 GLY A O 1
ATOM 1438 N N . HIS A 1 182 ? 36.421 2.936 6.645 1.00 67.44 182 HIS A N 1
ATOM 1439 C CA . HIS A 1 182 ? 36.270 1.864 5.659 1.00 67.44 182 HIS A CA 1
ATOM 1440 C C . HIS A 1 182 ? 34.912 2.000 4.940 1.00 67.44 182 HIS A C 1
ATOM 1442 O O . HIS A 1 182 ? 33.895 2.188 5.614 1.00 67.44 182 HIS A O 1
ATOM 1448 N N . PRO A 1 183 ? 34.869 1.926 3.596 1.00 57.62 183 PRO A N 1
ATOM 1449 C CA . PRO A 1 183 ? 33.628 2.074 2.847 1.00 57.62 183 PRO A CA 1
ATOM 1450 C C . PRO A 1 183 ? 32.668 0.931 3.197 1.00 57.62 183 PRO A C 1
ATOM 1452 O O . PRO A 1 183 ? 32.956 -0.238 2.945 1.00 57.62 183 PRO A O 1
ATOM 1455 N N . HIS A 1 184 ? 31.526 1.276 3.794 1.00 58.56 184 HIS A N 1
ATOM 1456 C CA . HIS A 1 184 ? 30.407 0.357 3.966 1.00 58.56 184 HIS A CA 1
ATOM 1457 C C . HIS A 1 184 ? 29.657 0.255 2.631 1.00 58.56 184 HIS A C 1
ATOM 1459 O O . HIS A 1 184 ? 29.161 1.253 2.112 1.00 58.56 184 HIS A O 1
ATOM 1465 N N . VAL A 1 185 ? 29.601 -0.959 2.084 1.00 60.53 185 VAL A N 1
ATOM 1466 C CA . VAL A 1 185 ? 29.191 -1.275 0.701 1.00 60.53 185 VAL A CA 1
ATOM 1467 C C . VAL A 1 185 ? 27.729 -0.900 0.384 1.00 60.53 185 VAL A C 1
ATOM 1469 O O . VAL A 1 185 ? 27.387 -0.698 -0.779 1.00 60.53 185 VAL A O 1
ATOM 1472 N N . ASP A 1 186 ? 26.877 -0.718 1.396 1.00 52.88 186 ASP A N 1
ATOM 1473 C CA . ASP A 1 186 ? 25.441 -0.461 1.206 1.00 52.88 186 ASP A CA 1
ATOM 1474 C C . ASP A 1 186 ? 25.086 1.014 0.927 1.00 52.88 186 ASP A C 1
ATOM 1476 O O . ASP A 1 186 ? 24.007 1.305 0.410 1.00 52.88 186 ASP A O 1
ATOM 1480 N N . GLU A 1 187 ? 25.978 1.975 1.207 1.00 52.56 187 GLU A N 1
ATOM 1481 C CA . GLU A 1 187 ? 25.661 3.408 1.044 1.00 52.56 187 GLU A CA 1
ATOM 1482 C C . GLU A 1 187 ? 25.901 3.962 -0.375 1.00 52.56 187 GLU A C 1
ATOM 1484 O O . GLU A 1 187 ? 25.467 5.075 -0.683 1.00 52.56 187 GLU A O 1
ATOM 1489 N N . ASP A 1 188 ? 26.546 3.206 -1.267 1.00 50.34 188 ASP A N 1
ATOM 1490 C CA . ASP A 1 188 ? 26.929 3.699 -2.599 1.00 50.34 188 ASP A CA 1
ATOM 1491 C C . ASP A 1 188 ? 25.815 3.560 -3.656 1.00 50.34 188 ASP A C 1
ATOM 1493 O O . ASP A 1 188 ? 25.961 4.057 -4.774 1.00 50.34 188 ASP A O 1
ATOM 1497 N N . ILE A 1 189 ? 24.689 2.912 -3.332 1.00 50.31 189 ILE A N 1
ATOM 1498 C CA . ILE A 1 189 ? 23.548 2.750 -4.256 1.00 50.31 189 ILE A CA 1
ATOM 1499 C C . ILE A 1 189 ? 22.850 4.100 -4.501 1.00 50.31 189 ILE A C 1
ATOM 1501 O O . ILE A 1 189 ? 22.620 4.484 -5.647 1.00 50.31 189 ILE A O 1
ATOM 1505 N N . TYR A 1 190 ? 22.625 4.888 -3.447 1.00 45.47 190 TYR A N 1
ATOM 1506 C CA . TYR A 1 190 ? 21.934 6.180 -3.551 1.00 45.47 190 TYR A CA 1
ATOM 1507 C C . TYR A 1 190 ? 22.777 7.284 -4.214 1.00 45.47 190 TYR A C 1
ATOM 1509 O O . TYR A 1 190 ? 22.234 8.211 -4.815 1.00 45.47 190 TYR A O 1
ATOM 1517 N N . ALA A 1 191 ? 24.110 7.200 -4.134 1.00 49.62 191 ALA A N 1
ATOM 1518 C CA . ALA A 1 191 ? 25.006 8.155 -4.794 1.00 49.62 191 ALA A CA 1
ATOM 1519 C C . ALA A 1 191 ? 25.036 7.967 -6.324 1.00 49.62 191 ALA A C 1
ATOM 1521 O O . ALA A 1 191 ? 25.217 8.930 -7.070 1.00 49.62 191 ALA A O 1
ATOM 1522 N N . LEU A 1 192 ? 24.819 6.736 -6.792 1.00 49.72 192 LEU A N 1
ATOM 1523 C CA . LEU A 1 192 ? 24.800 6.389 -8.212 1.00 49.72 192 LEU A CA 1
ATOM 1524 C C . LEU A 1 192 ? 23.491 6.783 -8.908 1.00 49.72 192 LEU A C 1
ATOM 1526 O O . LEU A 1 192 ? 23.541 7.282 -10.032 1.00 49.72 192 LEU A O 1
ATOM 1530 N N . GLU A 1 193 ? 22.344 6.663 -8.234 1.00 51.38 193 GLU A N 1
ATOM 1531 C CA . GLU A 1 193 ? 21.071 7.197 -8.749 1.00 51.38 193 GLU A CA 1
ATOM 1532 C C . GLU A 1 193 ? 21.113 8.725 -8.922 1.00 51.38 193 GLU A C 1
ATOM 1534 O O . GLU A 1 193 ? 20.604 9.257 -9.911 1.00 51.38 193 GLU A O 1
ATOM 1539 N N . ALA A 1 194 ? 21.786 9.440 -8.012 1.00 46.84 194 ALA A N 1
ATOM 1540 C CA . ALA A 1 194 ? 21.954 10.890 -8.116 1.00 46.84 194 ALA A CA 1
ATOM 1541 C C . ALA A 1 194 ? 22.827 11.302 -9.319 1.00 46.84 194 ALA A C 1
ATOM 1543 O O . ALA A 1 194 ? 22.534 12.307 -9.969 1.00 46.84 194 ALA A O 1
ATOM 1544 N N . ALA A 1 195 ? 23.861 10.521 -9.656 1.00 47.34 195 ALA A N 1
ATOM 1545 C CA . ALA A 1 195 ? 24.710 10.767 -10.825 1.00 47.34 195 ALA A CA 1
ATOM 1546 C C . ALA A 1 195 ? 23.974 10.496 -12.153 1.00 47.34 195 ALA A C 1
ATOM 1548 O O . ALA A 1 195 ? 24.097 11.284 -13.094 1.00 47.34 195 ALA A O 1
ATOM 1549 N N . ALA A 1 196 ? 23.147 9.447 -12.209 1.00 49.19 196 ALA A N 1
ATOM 1550 C CA . ALA A 1 196 ? 22.328 9.129 -13.382 1.00 49.19 196 ALA A CA 1
ATOM 1551 C C . ALA A 1 196 ? 21.268 10.212 -13.676 1.00 49.19 196 ALA A C 1
ATOM 1553 O O . ALA A 1 196 ? 21.005 10.534 -14.836 1.00 49.19 196 ALA A O 1
ATOM 1554 N N . ALA A 1 197 ? 20.711 10.848 -12.639 1.00 43.12 197 ALA A N 1
ATOM 1555 C CA . ALA A 1 197 ? 19.7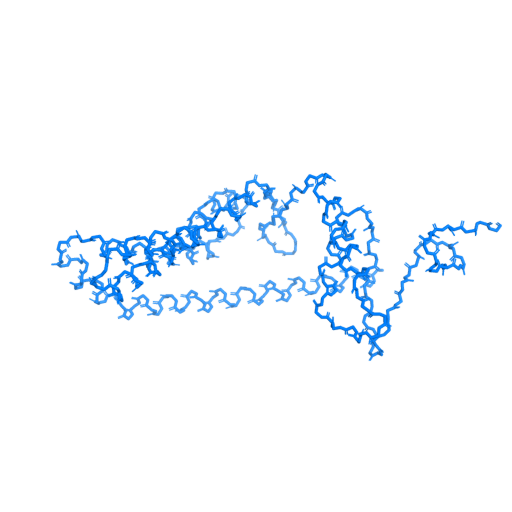59 11.954 -12.787 1.00 43.12 197 ALA A CA 1
ATOM 1556 C C . ALA A 1 197 ? 20.378 13.240 -13.383 1.00 43.12 197 ALA A C 1
ATOM 1558 O O . ALA A 1 197 ? 19.651 14.097 -13.888 1.00 43.12 197 ALA A O 1
ATOM 1559 N N . GLY A 1 198 ? 21.708 13.384 -13.347 1.00 44.41 198 GLY A N 1
ATOM 1560 C CA . GLY A 1 198 ? 22.440 14.536 -13.889 1.00 44.41 198 GLY A CA 1
ATOM 1561 C C . GLY A 1 198 ? 22.752 14.464 -15.388 1.00 44.41 198 GLY A C 1
ATOM 1562 O O . GLY A 1 198 ? 23.412 15.363 -15.903 1.00 44.41 198 GLY A O 1
ATOM 1563 N N . GLY A 1 199 ? 22.323 13.411 -16.093 1.00 37.38 199 GLY A N 1
ATOM 1564 C CA . GLY A 1 199 ? 22.686 13.197 -17.500 1.00 37.38 199 GLY A CA 1
ATOM 1565 C C . GLY A 1 199 ? 24.137 12.746 -17.704 1.00 37.38 199 GLY A C 1
ATOM 1566 O O . GLY A 1 199 ? 24.611 12.727 -18.837 1.00 37.38 199 GLY A O 1
ATOM 1567 N N . ALA A 1 200 ? 24.839 12.374 -16.629 1.00 39.41 200 ALA A N 1
ATOM 1568 C CA . ALA A 1 200 ? 26.098 11.659 -16.740 1.00 39.41 200 ALA A CA 1
ATOM 1569 C C . ALA A 1 200 ? 25.791 10.208 -17.130 1.00 39.41 200 ALA A C 1
ATOM 1571 O O . ALA A 1 200 ? 25.104 9.488 -16.405 1.00 39.41 200 ALA A O 1
ATOM 1572 N N . GLU A 1 201 ? 26.296 9.780 -18.284 1.00 39.22 201 GLU A N 1
ATOM 1573 C CA . GLU A 1 201 ? 26.306 8.373 -18.665 1.00 39.22 201 GLU A CA 1
ATOM 1574 C C . GLU A 1 201 ? 27.283 7.646 -17.734 1.00 39.22 201 GLU A C 1
ATOM 1576 O O . GLU A 1 201 ? 28.496 7.639 -17.941 1.00 39.22 201 GLU A O 1
ATOM 1581 N N . VAL A 1 202 ? 26.764 7.103 -16.631 1.00 43.84 202 VAL A N 1
ATOM 1582 C CA . VAL A 1 202 ? 27.569 6.296 -15.718 1.00 43.84 202 VAL A CA 1
ATOM 1583 C C . VAL A 1 202 ? 27.804 4.940 -16.377 1.00 43.84 202 VAL A C 1
ATOM 1585 O O . VAL A 1 202 ? 26.976 4.032 -16.308 1.00 43.84 202 VAL A O 1
ATOM 1588 N N . VAL A 1 203 ? 28.953 4.811 -17.037 1.00 44.41 203 VAL A N 1
ATOM 1589 C CA . VAL A 1 203 ? 29.462 3.540 -17.555 1.00 44.41 203 VAL A CA 1
ATOM 1590 C C . VAL A 1 203 ? 29.879 2.669 -16.364 1.00 44.41 203 VAL A C 1
ATOM 1592 O O . VAL A 1 203 ? 30.937 2.852 -15.775 1.00 44.41 203 VAL A O 1
ATOM 1595 N N . ARG A 1 204 ? 28.931 1.811 -15.980 1.00 52.94 204 ARG A N 1
ATOM 1596 C CA . ARG A 1 204 ? 28.959 0.547 -15.222 1.00 52.94 204 ARG A CA 1
ATOM 1597 C C . ARG A 1 204 ? 30.150 0.190 -14.297 1.00 52.94 204 ARG A C 1
ATOM 1599 O O . ARG A 1 204 ? 31.315 0.253 -14.660 1.00 52.94 204 ARG A O 1
ATOM 1606 N N . ARG A 1 205 ? 29.793 -0.369 -13.126 1.00 47.00 205 ARG A N 1
ATOM 1607 C CA . ARG A 1 205 ? 30.669 -1.097 -12.185 1.00 47.00 205 ARG A CA 1
ATOM 1608 C C . ARG A 1 205 ? 31.083 -2.477 -12.724 1.00 47.00 205 ARG A C 1
ATOM 1610 O O . ARG A 1 205 ? 30.212 -3.325 -12.904 1.00 47.00 205 ARG A O 1
ATOM 1617 N N . ASP A 1 206 ? 32.385 -2.741 -12.802 1.00 38.16 206 ASP A N 1
ATOM 1618 C CA . ASP A 1 206 ? 32.927 -4.105 -12.788 1.00 38.16 206 ASP A CA 1
ATOM 1619 C C . ASP A 1 206 ? 33.335 -4.474 -11.356 1.00 38.16 206 ASP A C 1
ATOM 1621 O O . ASP A 1 206 ? 34.245 -3.881 -10.772 1.00 38.16 206 ASP A O 1
ATOM 1625 N N . LEU A 1 207 ? 32.646 -5.453 -10.767 1.00 40.03 207 LEU A N 1
ATOM 1626 C CA . LEU A 1 207 ? 33.037 -6.049 -9.490 1.00 40.03 207 LEU A CA 1
ATOM 1627 C C . LEU A 1 207 ? 34.179 -7.035 -9.746 1.00 40.03 207 LEU A C 1
ATOM 1629 O O . LEU A 1 207 ? 33.958 -8.189 -10.108 1.00 40.03 207 LEU A O 1
ATOM 1633 N N . THR A 1 208 ? 35.416 -6.581 -9.553 1.00 42.22 208 THR A N 1
ATOM 1634 C CA . THR A 1 208 ? 36.551 -7.500 -9.426 1.00 42.22 208 THR A CA 1
ATOM 1635 C C . THR A 1 208 ? 36.553 -8.130 -8.023 1.00 42.22 208 THR A C 1
ATOM 1637 O O . THR A 1 208 ? 36.176 -7.463 -7.055 1.00 42.22 208 THR A O 1
ATOM 1640 N N . PRO A 1 209 ? 37.014 -9.388 -7.855 1.00 41.19 209 PRO A N 1
ATOM 1641 C CA . PRO A 1 209 ? 37.061 -10.068 -6.551 1.00 41.19 209 PRO A CA 1
ATOM 1642 C C . PRO A 1 209 ? 37.929 -9.373 -5.488 1.00 41.19 209 PRO A C 1
ATOM 1644 O O . PRO A 1 209 ? 37.947 -9.793 -4.336 1.00 41.19 209 PRO A O 1
ATOM 1647 N N . SER A 1 210 ? 38.681 -8.337 -5.868 1.00 39.03 210 SER A N 1
ATOM 1648 C CA . SER A 1 210 ? 39.616 -7.607 -5.015 1.00 39.03 210 SER A CA 1
ATOM 1649 C C . SER A 1 210 ? 39.080 -6.268 -4.489 1.00 39.03 210 SER A C 1
ATOM 1651 O O . SER A 1 210 ? 39.809 -5.586 -3.773 1.00 39.03 210 SER A O 1
ATOM 1653 N N . GLY A 1 211 ? 37.833 -5.884 -4.793 1.00 36.34 211 GLY A N 1
ATOM 1654 C CA . GLY A 1 211 ? 37.186 -4.709 -4.186 1.00 36.34 211 GLY A CA 1
ATOM 1655 C C . GLY A 1 211 ? 37.747 -3.344 -4.614 1.00 36.34 211 GLY A C 1
ATOM 1656 O O . GLY A 1 211 ? 37.517 -2.353 -3.924 1.00 36.34 211 GLY A O 1
ATOM 1657 N N . TRP A 1 212 ? 38.471 -3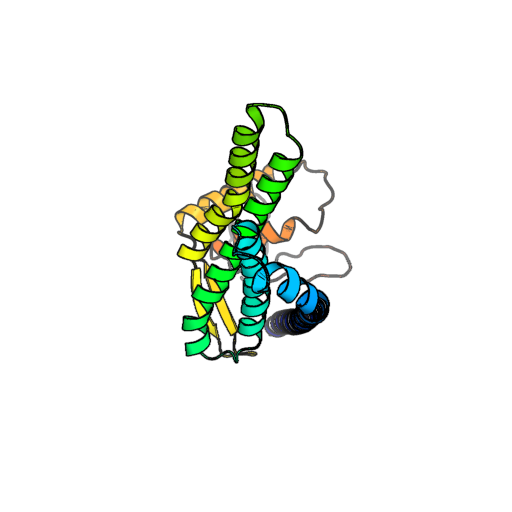.269 -5.736 1.00 34.81 212 TRP A N 1
ATOM 1658 C CA . TRP A 1 212 ? 38.961 -2.004 -6.296 1.00 34.81 212 TRP A CA 1
ATOM 1659 C C . TRP A 1 212 ? 38.018 -1.479 -7.382 1.00 34.81 212 TRP A C 1
ATOM 1661 O O . TRP A 1 212 ? 37.610 -2.220 -8.276 1.00 34.81 212 TRP A O 1
ATOM 1671 N N . TYR A 1 213 ? 37.703 -0.183 -7.321 1.00 37.34 213 TYR A N 1
ATOM 1672 C CA . TYR A 1 213 ? 36.886 0.513 -8.314 1.00 37.34 213 TYR A CA 1
ATOM 1673 C C . TYR A 1 213 ? 37.781 1.126 -9.398 1.00 37.34 213 TYR A C 1
ATOM 1675 O O . TYR A 1 213 ? 38.638 1.958 -9.096 1.00 37.34 213 TYR A O 1
ATOM 1683 N N . HIS A 1 214 ? 37.564 0.756 -10.662 1.00 41.66 214 HIS A N 1
ATOM 1684 C CA . HIS A 1 214 ? 38.177 1.422 -11.812 1.00 41.66 214 HIS A CA 1
ATOM 1685 C C . HIS A 1 214 ? 37.156 2.344 -12.481 1.00 41.66 214 HIS A C 1
ATOM 1687 O O . HIS A 1 214 ? 36.109 1.897 -12.937 1.00 41.66 214 HIS A O 1
ATOM 1693 N N . ILE A 1 215 ? 37.464 3.640 -12.538 1.00 42.56 215 ILE A N 1
ATOM 1694 C CA . ILE A 1 215 ? 36.696 4.617 -13.315 1.00 42.56 215 ILE A CA 1
ATOM 1695 C C . ILE A 1 215 ? 37.258 4.596 -14.738 1.00 42.56 215 ILE A C 1
ATOM 1697 O O . ILE A 1 215 ? 38.399 5.007 -14.957 1.00 42.56 215 ILE A O 1
ATOM 1701 N N . PHE A 1 216 ? 36.476 4.111 -15.702 1.00 43.94 216 PHE A N 1
ATOM 1702 C CA . PHE A 1 216 ? 36.851 4.141 -17.115 1.00 43.94 216 PHE A CA 1
ATOM 1703 C C . PHE A 1 216 ? 36.352 5.433 -17.771 1.00 43.94 216 PHE A C 1
ATOM 1705 O O . PHE A 1 216 ? 35.154 5.662 -17.916 1.00 43.94 216 PHE A O 1
ATOM 1712 N N . CYS A 1 217 ? 37.289 6.286 -18.185 1.00 42.25 217 CYS A N 1
ATOM 1713 C CA . CYS A 1 217 ? 37.015 7.439 -19.037 1.00 42.25 217 CYS A CA 1
ATOM 1714 C C . CYS A 1 217 ? 36.835 6.925 -20.487 1.00 42.25 217 CYS A C 1
ATOM 1716 O O . CYS A 1 217 ? 37.803 6.485 -21.097 1.00 42.25 217 CYS A O 1
ATOM 1718 N N . ASN A 1 218 ? 35.619 6.962 -21.051 1.00 40.25 218 ASN A N 1
ATOM 1719 C CA . ASN A 1 218 ? 35.310 6.412 -22.391 1.00 40.25 218 ASN A CA 1
ATOM 1720 C C . ASN A 1 218 ? 35.721 7.337 -23.567 1.00 40.25 218 ASN A C 1
ATOM 1722 O O . ASN A 1 218 ? 35.286 7.167 -24.703 1.00 40.25 218 ASN A O 1
ATOM 1726 N N . HIS A 1 219 ? 36.566 8.334 -23.295 1.00 50.81 219 HIS A N 1
ATOM 1727 C CA . HIS A 1 219 ? 37.210 9.179 -24.298 1.00 50.81 219 HIS A CA 1
ATOM 1728 C C . HIS A 1 219 ? 38.693 8.806 -24.409 1.00 50.81 219 HIS A C 1
ATOM 1730 O O . HIS A 1 219 ? 39.280 8.388 -23.410 1.00 50.81 219 HIS A O 1
ATOM 1736 N N . PRO A 1 220 ? 39.340 9.002 -25.574 1.00 48.44 220 PRO A N 1
ATOM 1737 C CA . PRO A 1 220 ? 40.780 8.818 -25.735 1.00 48.44 220 PRO A CA 1
ATOM 1738 C C . PRO A 1 220 ? 41.560 9.932 -25.002 1.00 48.44 220 PRO A C 1
ATOM 1740 O O . PRO A 1 220 ? 42.254 10.730 -25.621 1.00 48.44 220 PRO A O 1
ATOM 1743 N N . CYS A 1 221 ? 41.435 10.018 -23.676 1.00 51.78 221 CYS A N 1
ATOM 1744 C CA . CYS A 1 221 ? 42.269 10.847 -22.807 1.00 51.78 221 CYS A CA 1
ATOM 1745 C C . CYS A 1 221 ? 43.253 9.919 -22.084 1.00 51.78 221 CYS A C 1
ATOM 1747 O O . CYS A 1 221 ? 42.871 8.957 -21.423 1.00 51.78 221 CYS A O 1
ATOM 1749 N N . SER A 1 222 ? 44.549 10.191 -22.236 1.00 50.50 222 SER A N 1
ATOM 1750 C CA . SER A 1 222 ? 45.631 9.306 -21.786 1.00 50.50 222 SER A CA 1
ATOM 1751 C C . SER A 1 222 ? 45.939 9.395 -20.284 1.00 50.50 222 SER A C 1
ATOM 1753 O O . SER A 1 222 ? 46.721 8.587 -19.786 1.00 50.50 222 SER A O 1
ATOM 1755 N N . ARG A 1 223 ? 45.322 10.331 -19.544 1.00 51.34 223 ARG A N 1
ATOM 1756 C CA . ARG A 1 223 ? 45.425 10.472 -18.079 1.00 51.34 223 ARG A CA 1
ATOM 1757 C C . ARG A 1 223 ? 44.202 11.199 -17.507 1.00 51.34 223 ARG A C 1
ATOM 1759 O O . ARG A 1 223 ? 43.986 12.360 -17.827 1.00 51.34 223 ARG A O 1
ATOM 1766 N N . CYS A 1 224 ? 43.452 10.545 -16.619 1.00 45.66 224 CYS A N 1
ATOM 1767 C CA . CYS A 1 224 ? 42.439 11.190 -15.777 1.00 45.66 224 CYS A CA 1
ATOM 1768 C C . CYS A 1 224 ? 43.096 11.522 -14.415 1.00 45.66 224 CYS A C 1
ATOM 1770 O O . CYS A 1 224 ? 43.599 10.625 -13.737 1.00 45.66 224 CYS A O 1
ATOM 1772 N N . ARG A 1 225 ? 43.178 12.812 -14.046 1.00 54.06 225 ARG A N 1
ATOM 1773 C CA . ARG A 1 225 ? 43.730 13.291 -12.760 1.00 54.06 225 ARG A CA 1
ATOM 1774 C C . ARG A 1 225 ? 42.569 13.639 -11.826 1.00 54.06 225 ARG A C 1
ATOM 1776 O O . ARG A 1 225 ? 41.649 14.331 -12.239 1.00 54.06 225 ARG A O 1
ATOM 1783 N N . THR A 1 226 ? 42.597 13.153 -10.589 1.00 47.44 226 THR A N 1
ATOM 1784 C CA . THR A 1 226 ? 41.481 13.241 -9.625 1.00 47.44 226 THR A CA 1
ATOM 1785 C C . THR A 1 226 ? 41.560 14.448 -8.684 1.00 47.44 226 THR A C 1
ATOM 1787 O O . THR A 1 226 ? 41.089 14.366 -7.554 1.00 47.44 226 THR A O 1
ATOM 1790 N N . ASP A 1 227 ? 42.141 15.565 -9.124 1.00 49.25 227 ASP A N 1
ATOM 1791 C CA . ASP A 1 227 ? 42.158 16.810 -8.346 1.00 49.25 227 ASP A CA 1
ATOM 1792 C C . ASP A 1 227 ? 41.119 17.782 -8.900 1.00 49.25 227 ASP A C 1
ATOM 1794 O O . ASP A 1 227 ? 41.416 18.570 -9.791 1.00 49.25 227 ASP A O 1
ATOM 1798 N N . GLY A 1 228 ? 39.898 17.700 -8.365 1.00 52.00 228 GLY A N 1
ATOM 1799 C CA . GLY A 1 228 ? 38.910 18.788 -8.318 1.00 52.00 228 GLY A CA 1
ATOM 1800 C C . GLY A 1 228 ? 38.244 19.236 -9.622 1.00 52.00 228 GLY A C 1
ATOM 1801 O O . GLY A 1 228 ? 37.058 19.537 -9.582 1.00 52.00 228 GLY A O 1
ATOM 1802 N N . ASP A 1 229 ? 38.946 19.216 -10.751 1.00 45.19 229 ASP A N 1
ATOM 1803 C CA . ASP A 1 229 ? 38.472 19.668 -12.054 1.00 45.19 229 ASP A CA 1
ATOM 1804 C C . ASP A 1 229 ? 38.927 18.676 -13.131 1.00 45.19 229 ASP A C 1
ATOM 1806 O O . ASP A 1 229 ? 40.119 18.481 -13.382 1.00 45.19 229 ASP A O 1
ATOM 1810 N N . VAL A 1 230 ? 37.964 18.023 -13.78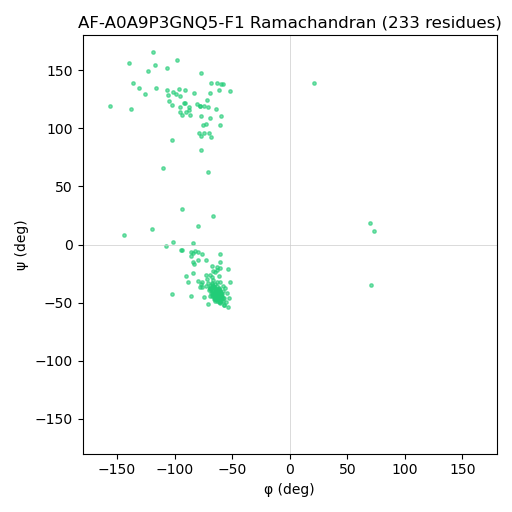5 1.00 44.94 230 VAL A N 1
ATOM 1811 C CA . VAL A 1 230 ? 38.234 17.113 -14.906 1.00 44.94 230 VAL A CA 1
ATOM 1812 C C . VAL A 1 230 ? 38.528 17.953 -16.149 1.00 44.94 230 VAL A C 1
ATOM 1814 O O . VAL A 1 230 ? 37.660 18.196 -16.984 1.00 44.94 230 VAL A O 1
ATOM 1817 N N . LEU A 1 231 ? 39.764 18.429 -16.261 1.00 45.91 231 LEU A N 1
ATOM 1818 C CA . LEU A 1 231 ? 40.298 19.025 -17.482 1.00 45.91 231 LEU A CA 1
ATOM 1819 C C . LEU A 1 231 ? 41.013 17.926 -18.279 1.00 45.91 231 LEU A C 1
ATOM 1821 O O . LEU A 1 231 ? 42.049 17.417 -17.854 1.00 45.91 231 LEU A O 1
ATOM 1825 N N . CYS A 1 232 ? 40.462 17.540 -19.436 1.00 50.25 232 CYS A N 1
ATOM 1826 C CA . CYS A 1 232 ? 41.221 16.756 -20.414 1.00 50.25 232 CYS A CA 1
ATOM 1827 C C . CYS A 1 232 ? 42.309 17.667 -20.998 1.00 50.25 232 CYS A C 1
ATOM 1829 O O . CYS A 1 232 ? 42.021 18.593 -21.754 1.00 50.25 232 CYS A O 1
ATOM 1831 N N . GLU A 1 233 ? 43.562 17.409 -20.635 1.00 48.59 233 GLU A N 1
ATOM 1832 C CA . GLU A 1 233 ? 44.726 18.060 -21.232 1.00 48.59 233 GLU A CA 1
ATOM 1833 C C . GLU A 1 233 ? 44.922 17.483 -22.647 1.00 48.59 233 GLU A C 1
ATOM 1835 O O . GLU A 1 233 ? 45.320 16.327 -22.813 1.00 48.59 233 GLU A O 1
ATOM 1840 N N . GLN A 1 234 ? 44.548 18.252 -23.676 1.00 48.66 234 GLN A N 1
ATOM 1841 C CA . GLN A 1 234 ? 44.847 17.913 -25.071 1.00 48.66 234 GLN A CA 1
ATOM 1842 C C . GLN A 1 234 ? 46.354 18.048 -25.300 1.00 48.66 234 GLN A C 1
ATOM 1844 O O . GLN A 1 234 ? 46.948 19.062 -24.935 1.00 48.66 234 GLN A O 1
ATOM 1849 N N . ARG A 1 235 ? 46.963 17.018 -25.889 1.00 51.62 235 ARG A N 1
ATOM 1850 C CA . ARG A 1 235 ? 48.365 17.034 -26.311 1.00 51.62 235 ARG A CA 1
ATOM 1851 C C . ARG A 1 235 ? 48.486 17.525 -27.746 1.00 51.62 235 ARG A C 1
ATOM 1853 O O . ARG A 1 235 ? 47.623 17.119 -28.555 1.00 51.62 235 ARG A O 1
#

Foldseek 3Di:
DVVVVVVVVVVVVVVVVVVVVLVVLLVVLVVVCVVCVVVLCVPDVVDPHDPVNVLVVLLSVLSNVLSVLVPDDQDPVSLVPCVVVNLVSVLSNLLSVLQVVLVVQLVVCPDDPCNVVSSVVSSVVSCVCVVVVVVQVVQWDWDFDPPPHGDTDTDGPDPPVVLVVLLVVLVVVVVPDPPDDDDDPPPVPSVVVSCVVVVPPQDDFDDDVVPDTDRDDPDPQPDQDPPDDRDRDDD